Protein AF-A0A7X7D306-F1 (afdb_monomer_lite)

Secondary structure (DSSP, 8-state):
----------TTS-PPPPHHHHHHHHHHHHHHTTT---GGGHHHHHHHHHHHHHHHHHHHHHS--SSS--TTTSHHHHHHHHHHHHHHHHHHHH--S-S-PPPHHHHHHHHHHHHHHHHHHHH--TT----GGGHHHHHHHHHHHHHHHHHHHHHHHHHHHHHHHHHHSHHHHTTSPSSPPPHHHHHHHHHHHHHHHHHHHHHHTTTTTTGGG-S-PPPPPTHHHHHHHHHHHHHHHHHHHS---HHHHHHHHHHHHHHHHHHHHHHTT-

Radius of gyration: 21.71 Å; chains: 1; bounding box: 46×50×86 Å

pLDDT: mean 84.18, std 16.54, range [32.81, 98.62]

Structure (mmCIF, N/CA/C/O backbone):
data_AF-A0A7X7D306-F1
#
_entry.id   AF-A0A7X7D306-F1
#
loop_
_atom_site.group_PDB
_atom_site.id
_atom_site.type_symbol
_atom_site.label_atom_id
_atom_site.label_alt_id
_atom_site.label_comp_id
_atom_site.label_asym_id
_atom_site.label_entity_id
_atom_site.label_seq_id
_atom_site.pdbx_PDB_ins_code
_atom_site.Cartn_x
_atom_site.Cartn_y
_atom_site.Cartn_z
_atom_site.occupancy
_atom_site.B_iso_or_equiv
_atom_site.auth_seq_id
_atom_site.auth_comp_id
_atom_site.auth_asym_id
_atom_site.auth_atom_id
_atom_site.pdbx_PDB_model_num
ATOM 1 N N . MET A 1 1 ? -17.614 2.513 -59.405 1.00 38.16 1 MET A N 1
ATOM 2 C CA . MET A 1 1 ? -16.196 2.551 -58.999 1.00 38.16 1 MET A CA 1
ATOM 3 C C . MET A 1 1 ? -16.205 3.126 -57.596 1.00 38.16 1 MET A C 1
ATOM 5 O O . MET A 1 1 ? -16.361 4.329 -57.452 1.00 38.16 1 MET A O 1
ATOM 9 N N . ALA A 1 2 ? -16.325 2.243 -56.606 1.00 33.91 2 ALA A N 1
ATOM 10 C CA . ALA A 1 2 ? -16.724 2.580 -55.244 1.00 33.91 2 ALA A CA 1
ATOM 11 C C . ALA A 1 2 ? -15.541 2.429 -54.279 1.00 33.91 2 ALA A C 1
ATOM 13 O O . ALA A 1 2 ? -14.705 1.545 -54.448 1.00 33.91 2 ALA A O 1
ATOM 14 N N . ASP A 1 3 ? -15.538 3.360 -53.337 1.00 32.81 3 ASP A N 1
ATOM 15 C CA . ASP A 1 3 ? -14.669 3.633 -52.193 1.00 32.81 3 ASP A CA 1
ATOM 16 C C . ASP A 1 3 ? -14.188 2.391 -51.410 1.00 32.81 3 ASP A C 1
ATOM 18 O O . ASP A 1 3 ? -15.012 1.521 -51.114 1.00 32.81 3 ASP A O 1
ATOM 22 N N . PRO A 1 4 ? -12.906 2.290 -51.002 1.00 40.81 4 PRO A N 1
ATOM 23 C CA . PRO A 1 4 ? -12.502 1.361 -49.961 1.00 40.81 4 PRO A CA 1
ATOM 24 C C . PRO A 1 4 ? -12.612 2.035 -48.585 1.00 40.81 4 PRO A C 1
ATOM 26 O O . PRO A 1 4 ? -11.685 2.677 -48.100 1.00 40.81 4 PRO A O 1
ATOM 29 N N . ASP A 1 5 ? -13.787 1.863 -47.988 1.00 34.28 5 ASP A N 1
ATOM 30 C CA . ASP A 1 5 ? -14.036 1.521 -46.582 1.00 34.28 5 ASP A CA 1
ATOM 31 C C . ASP A 1 5 ? -12.899 1.827 -45.575 1.00 34.28 5 ASP A C 1
ATOM 33 O O . ASP A 1 5 ? -12.183 0.945 -45.095 1.00 34.28 5 ASP A O 1
ATOM 37 N N . ILE A 1 6 ? -12.751 3.105 -45.210 1.00 35.94 6 ILE A N 1
ATOM 38 C CA . ILE A 1 6 ? -12.023 3.529 -44.005 1.00 35.94 6 ILE A CA 1
ATOM 39 C C . ILE A 1 6 ? -13.014 3.490 -42.840 1.00 35.94 6 ILE A C 1
ATOM 41 O O . ILE A 1 6 ? -13.440 4.521 -42.319 1.00 35.94 6 ILE A O 1
ATOM 45 N N . SER A 1 7 ? -13.409 2.287 -42.429 1.00 34.25 7 SER A N 1
ATOM 46 C CA . SER A 1 7 ? -14.186 2.116 -41.209 1.00 34.25 7 SER A CA 1
ATOM 47 C C . SER A 1 7 ? -13.271 1.794 -40.024 1.00 34.25 7 SER A C 1
ATOM 49 O O . SER A 1 7 ? -12.702 0.712 -39.887 1.00 34.25 7 SER A O 1
ATOM 51 N N . THR A 1 8 ? -13.236 2.755 -39.098 1.00 40.88 8 THR A N 1
ATOM 52 C CA . THR A 1 8 ? -13.192 2.560 -37.638 1.00 40.88 8 THR A CA 1
ATOM 53 C C . THR A 1 8 ? -11.912 2.018 -36.986 1.00 40.88 8 THR A C 1
ATOM 55 O O . THR A 1 8 ? -11.818 0.854 -36.608 1.00 40.88 8 THR A O 1
ATOM 58 N N . ARG A 1 9 ? -11.018 2.939 -36.603 1.00 33.53 9 ARG A N 1
ATOM 59 C CA . ARG A 1 9 ? -10.526 2.988 -35.213 1.00 33.53 9 ARG A CA 1
ATOM 60 C C . ARG A 1 9 ? -10.581 4.419 -34.714 1.00 33.53 9 ARG A C 1
ATOM 62 O O . ARG A 1 9 ? -9.760 5.249 -35.074 1.00 33.53 9 ARG A O 1
ATOM 69 N N . GLN A 1 10 ? -11.581 4.679 -33.891 1.00 33.78 10 GLN A N 1
ATOM 70 C CA . GLN A 1 10 ? -11.761 5.914 -33.147 1.00 33.78 10 GLN A CA 1
ATOM 71 C C . GLN A 1 10 ? -10.606 6.035 -32.133 1.00 33.78 10 GLN A C 1
ATOM 73 O O . GLN A 1 10 ? -10.545 5.230 -31.201 1.00 33.78 10 GLN A O 1
ATOM 78 N N . PRO A 1 11 ? -9.653 6.972 -32.288 1.00 39.16 11 PRO A N 1
ATOM 79 C CA . PRO A 1 11 ? -8.554 7.127 -31.346 1.00 39.16 11 PRO A CA 1
ATOM 80 C C . PRO A 1 11 ? -9.042 8.018 -30.200 1.00 39.16 11 PRO A C 1
ATOM 82 O O . PRO A 1 11 ? -8.791 9.217 -30.179 1.00 39.16 11 PRO A O 1
ATOM 85 N N . GLY A 1 12 ? -9.831 7.450 -29.286 1.00 37.03 12 GLY A N 1
ATOM 86 C CA . GLY A 1 12 ? -10.477 8.235 -28.225 1.00 37.03 12 GLY A CA 1
ATOM 87 C C . GLY A 1 12 ? -10.831 7.485 -26.941 1.00 37.03 12 GLY A C 1
ATOM 88 O O . GLY A 1 12 ? -11.260 8.116 -25.983 1.00 37.03 12 GLY A O 1
ATOM 89 N N . ALA A 1 13 ? -10.624 6.168 -26.869 1.00 39.56 13 ALA A N 1
ATOM 90 C CA . ALA A 1 13 ? -10.856 5.393 -25.654 1.00 39.56 13 ALA A CA 1
ATOM 91 C C . ALA A 1 13 ? -9.759 4.332 -25.491 1.00 39.56 13 ALA A C 1
ATOM 93 O O . ALA A 1 13 ? -9.688 3.384 -26.267 1.00 39.56 13 ALA A O 1
ATOM 94 N N . GLY A 1 14 ? -8.900 4.506 -24.484 1.00 44.72 14 GLY A N 1
ATOM 95 C CA . GLY A 1 14 ? -7.976 3.469 -24.020 1.00 44.72 14 GLY A CA 1
ATOM 96 C C . GLY A 1 14 ? -6.657 3.361 -24.785 1.00 44.72 14 GLY A C 1
ATOM 97 O O . GLY A 1 14 ? -6.369 2.326 -25.378 1.00 44.72 14 GLY A O 1
ATOM 98 N N . ALA A 1 15 ? -5.788 4.373 -24.696 1.00 58.53 15 ALA A N 1
ATOM 99 C CA . ALA A 1 15 ? -4.361 4.057 -24.769 1.00 58.53 15 ALA A CA 1
ATOM 100 C C . ALA A 1 15 ? -4.056 3.091 -23.611 1.00 58.53 15 ALA A C 1
ATOM 102 O O . ALA A 1 15 ? -4.393 3.392 -22.463 1.00 58.53 15 ALA A O 1
ATOM 103 N N . ALA A 1 16 ? -3.503 1.912 -23.910 1.00 70.94 16 ALA A N 1
ATOM 104 C CA . ALA A 1 16 ? -3.167 0.930 -22.883 1.00 70.94 16 ALA A CA 1
ATOM 105 C C . ALA A 1 16 ? -2.247 1.587 -21.842 1.00 70.94 16 ALA A C 1
ATOM 107 O O . ALA A 1 16 ? -1.212 2.150 -22.206 1.00 70.94 16 ALA A O 1
ATOM 108 N N . ARG A 1 17 ? -2.645 1.542 -20.564 1.00 81.44 17 ARG A N 1
ATOM 109 C CA . ARG A 1 17 ? -1.871 2.128 -19.463 1.00 81.44 17 ARG A CA 1
ATOM 110 C C . ARG A 1 17 ? -0.466 1.530 -19.431 1.00 81.44 17 ARG A C 1
ATOM 112 O O . ARG A 1 17 ? -0.292 0.328 -19.647 1.00 81.44 17 ARG A O 1
ATOM 119 N N . THR A 1 18 ? 0.535 2.369 -19.192 1.00 88.31 18 THR A N 1
ATOM 120 C CA . THR A 1 18 ? 1.921 1.910 -19.051 1.00 88.31 18 THR A CA 1
ATOM 121 C C . THR A 1 18 ? 2.165 1.348 -17.649 1.00 88.31 18 THR A C 1
ATOM 123 O O . THR A 1 18 ? 1.391 1.590 -16.721 1.00 88.31 18 THR A O 1
ATOM 126 N N . VAL A 1 19 ? 3.266 0.607 -17.482 1.00 91.38 19 VAL A N 1
ATOM 127 C CA . VAL A 1 19 ? 3.706 0.118 -16.163 1.00 91.38 19 VAL A CA 1
ATOM 128 C C . VAL A 1 19 ? 3.888 1.287 -15.194 1.00 91.38 19 VAL A C 1
ATOM 130 O O . VAL A 1 19 ? 3.319 1.269 -14.106 1.00 91.38 19 VAL A O 1
ATOM 133 N N . GLY A 1 20 ? 4.607 2.337 -15.602 1.00 90.44 20 GLY A N 1
ATOM 134 C CA . GLY A 1 20 ? 4.820 3.513 -14.765 1.00 90.44 20 GLY A CA 1
ATOM 135 C C . GLY A 1 20 ? 3.535 4.250 -14.390 1.00 90.44 20 GLY A C 1
ATOM 136 O O . GLY A 1 20 ? 3.461 4.825 -13.305 1.00 90.44 20 GLY A O 1
ATOM 137 N N . GLU A 1 21 ? 2.515 4.259 -15.247 1.00 90.25 21 GLU A N 1
ATOM 138 C CA . GLU A 1 21 ? 1.221 4.865 -14.914 1.00 90.25 21 GLU A CA 1
ATOM 139 C C . GLU A 1 21 ? 0.477 4.062 -13.856 1.00 90.25 21 GLU A C 1
ATOM 141 O O . GLU A 1 21 ? 0.025 4.635 -12.868 1.00 90.25 21 GLU A O 1
ATOM 146 N N . LEU A 1 22 ? 0.411 2.740 -14.014 1.00 95.19 22 LEU A N 1
ATOM 147 C CA . LEU A 1 22 ? -0.219 1.862 -13.030 1.00 95.19 22 LEU A CA 1
ATOM 148 C C . LEU A 1 22 ? 0.504 1.914 -11.676 1.00 95.19 22 LEU A C 1
ATOM 150 O O . LEU A 1 22 ? -0.151 1.959 -10.639 1.00 95.19 22 LEU A O 1
ATOM 154 N N . LEU A 1 23 ? 1.838 1.990 -11.672 1.00 95.94 23 LEU A N 1
ATOM 155 C CA . LEU A 1 23 ? 2.631 2.149 -10.450 1.00 95.94 23 LEU A CA 1
ATOM 156 C C . LEU A 1 23 ? 2.358 3.482 -9.740 1.00 95.94 23 LEU A C 1
ATOM 158 O O . LEU A 1 23 ? 2.211 3.511 -8.520 1.00 95.94 23 LEU A O 1
ATOM 162 N N . ARG A 1 24 ? 2.232 4.586 -10.487 1.00 93.50 24 ARG A N 1
ATOM 163 C CA . ARG A 1 24 ? 1.852 5.891 -9.919 1.00 93.50 24 ARG A CA 1
ATOM 164 C C . ARG A 1 24 ? 0.413 5.892 -9.405 1.00 93.50 24 ARG A C 1
ATOM 166 O O . ARG A 1 24 ? 0.129 6.532 -8.397 1.00 93.50 24 ARG A O 1
ATOM 173 N N . GLU A 1 25 ? -0.495 5.184 -10.070 1.00 94.19 25 GLU A N 1
ATOM 174 C CA . GLU A 1 25 ? -1.872 5.024 -9.597 1.00 94.19 25 GLU A CA 1
ATOM 175 C C . GLU A 1 25 ? -1.958 4.153 -8.336 1.00 94.19 25 GLU A C 1
ATOM 177 O O . GLU A 1 25 ? -2.743 4.472 -7.442 1.00 94.19 25 GLU A O 1
ATOM 182 N N . ALA A 1 26 ? -1.147 3.094 -8.229 1.00 97.50 26 ALA A N 1
ATOM 183 C CA . ALA A 1 26 ? -1.001 2.308 -7.004 1.00 97.50 26 ALA A CA 1
ATOM 184 C C . ALA A 1 26 ? -0.478 3.183 -5.855 1.00 97.50 26 ALA A C 1
ATOM 186 O O . ALA A 1 26 ? -1.087 3.224 -4.788 1.00 97.50 26 ALA A O 1
ATOM 187 N N . ASP A 1 27 ? 0.576 3.963 -6.093 1.00 96.12 27 ASP A N 1
ATOM 188 C CA . ASP A 1 27 ? 1.130 4.873 -5.088 1.00 96.12 27 ASP A CA 1
ATOM 189 C C . ASP A 1 27 ? 0.119 5.943 -4.649 1.00 96.12 27 ASP A C 1
ATOM 191 O O . ASP A 1 27 ? -0.054 6.210 -3.458 1.00 96.12 27 ASP A O 1
ATOM 195 N N . LEU A 1 28 ? -0.612 6.532 -5.597 1.00 93.56 28 LEU A N 1
ATOM 196 C CA . LEU A 1 28 ? -1.663 7.497 -5.290 1.00 93.56 28 LEU A CA 1
ATOM 197 C C . LEU A 1 28 ? -2.785 6.867 -4.455 1.00 93.56 28 LEU A C 1
ATOM 199 O O . LEU A 1 28 ? -3.258 7.495 -3.507 1.00 93.56 28 LEU A O 1
ATOM 203 N N . ALA A 1 29 ? -3.213 5.644 -4.781 1.00 94.88 29 ALA A N 1
ATOM 204 C CA . ALA A 1 29 ? -4.206 4.914 -3.997 1.00 94.88 29 ALA A CA 1
ATOM 205 C C . ALA A 1 29 ? -3.703 4.634 -2.571 1.00 94.88 29 ALA A C 1
ATOM 207 O O . ALA A 1 29 ? -4.424 4.904 -1.611 1.00 94.88 29 ALA A O 1
ATOM 208 N N . ALA A 1 30 ? -2.442 4.221 -2.419 1.00 96.31 30 ALA A N 1
ATOM 209 C CA . ALA A 1 30 ? -1.823 4.010 -1.114 1.00 96.31 30 ALA A CA 1
ATOM 210 C C . ALA A 1 30 ? -1.776 5.305 -0.285 1.00 96.31 30 ALA A C 1
ATOM 212 O O . ALA A 1 30 ? -2.124 5.312 0.894 1.00 96.31 30 ALA A O 1
ATOM 213 N N . ARG A 1 31 ? -1.433 6.444 -0.901 1.00 94.38 31 ARG A N 1
ATOM 214 C CA . ARG A 1 31 ? -1.453 7.753 -0.224 1.00 94.38 31 ARG A CA 1
ATOM 215 C C . ARG A 1 31 ? -2.862 8.229 0.121 1.00 94.38 31 ARG A C 1
ATOM 217 O O . ARG A 1 31 ? -3.023 8.920 1.122 1.00 94.38 31 ARG A O 1
ATOM 224 N N . ARG A 1 32 ? -3.889 7.875 -0.658 1.00 92.56 32 ARG A N 1
ATOM 225 C CA . ARG A 1 32 ? -5.290 8.206 -0.330 1.00 92.56 32 ARG A CA 1
ATOM 226 C C . ARG A 1 32 ? -5.758 7.536 0.958 1.00 92.56 32 ARG A C 1
ATOM 228 O O . ARG A 1 32 ? -6.550 8.134 1.677 1.00 92.56 32 ARG A O 1
ATOM 235 N N . MET A 1 33 ? -5.184 6.391 1.331 1.00 93.50 33 MET A N 1
ATOM 236 C CA . MET A 1 33 ? -5.410 5.799 2.656 1.00 93.50 33 MET A CA 1
ATOM 237 C C . MET A 1 33 ? -4.997 6.752 3.800 1.00 93.50 33 MET A C 1
ATOM 239 O O . MET A 1 33 ? -5.502 6.642 4.912 1.00 93.50 33 MET A O 1
ATOM 243 N N . LEU A 1 34 ? -4.106 7.720 3.565 1.00 90.50 34 LEU A N 1
ATOM 244 C CA . LEU A 1 34 ? -3.712 8.710 4.575 1.00 90.50 34 LEU A CA 1
ATOM 245 C C . LEU A 1 34 ? -4.657 9.913 4.670 1.00 90.50 34 LEU A C 1
ATOM 247 O O . LEU A 1 34 ? -4.549 10.663 5.637 1.00 90.50 34 LEU A O 1
ATOM 251 N N . ALA A 1 35 ? -5.553 10.116 3.700 1.00 83.44 35 ALA A N 1
ATOM 252 C CA . ALA A 1 35 ? -6.460 11.263 3.704 1.00 83.44 35 ALA A CA 1
ATOM 253 C C . ALA A 1 35 ? -7.466 11.180 4.863 1.00 83.44 35 ALA A C 1
ATOM 255 O O . ALA A 1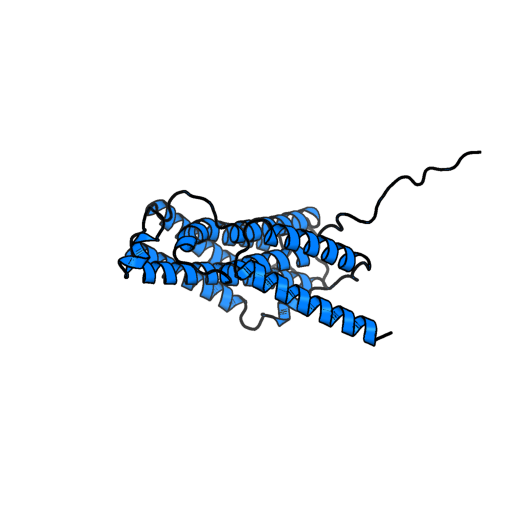 35 ? -7.654 12.161 5.576 1.00 83.44 35 ALA A O 1
ATOM 256 N N . ASP A 1 36 ? -8.012 9.984 5.103 1.00 77.69 36 ASP A N 1
ATOM 257 C CA . ASP A 1 36 ? -9.016 9.729 6.137 1.00 77.69 36 ASP A CA 1
ATOM 258 C C . ASP A 1 36 ? -8.516 8.658 7.116 1.00 77.69 36 ASP A C 1
ATOM 260 O O . ASP A 1 36 ? -8.858 7.476 7.026 1.00 77.69 36 ASP A O 1
ATOM 264 N N . VAL A 1 37 ? -7.639 9.045 8.047 1.00 86.81 37 VAL A N 1
ATOM 265 C CA . VAL A 1 37 ? -7.190 8.155 9.131 1.00 86.81 37 VAL A CA 1
ATOM 266 C C . VAL A 1 37 ? -8.211 8.189 10.269 1.00 86.81 37 VAL A C 1
ATOM 268 O O . VAL A 1 37 ? -8.144 9.042 11.151 1.00 86.81 37 VAL A O 1
ATOM 271 N N . ASP A 1 38 ? -9.138 7.232 10.257 1.00 85.81 38 ASP A N 1
ATOM 272 C CA . ASP A 1 38 ? -10.190 7.079 11.272 1.00 85.81 38 ASP A CA 1
ATOM 273 C C . ASP A 1 38 ? -10.051 5.732 12.020 1.00 85.81 38 ASP A C 1
ATOM 275 O O . ASP A 1 38 ? -9.798 4.707 11.368 1.00 85.81 38 ASP A O 1
ATOM 279 N N . PRO A 1 39 ? -10.237 5.680 13.358 1.00 89.56 39 PRO A N 1
ATOM 280 C CA . PRO A 1 39 ? -10.279 4.431 14.124 1.00 89.56 39 PRO A CA 1
ATOM 281 C C . PRO A 1 39 ? -11.147 3.329 13.492 1.00 89.56 39 PRO A C 1
ATOM 283 O O . PRO A 1 39 ? -10.737 2.172 13.435 1.00 89.56 39 PRO A O 1
ATOM 286 N N . ALA A 1 40 ? -12.328 3.665 12.974 1.00 90.50 40 ALA A N 1
ATOM 287 C CA . ALA A 1 40 ? -13.281 2.721 12.398 1.00 90.50 40 ALA A CA 1
ATOM 288 C C . ALA A 1 40 ? -12.787 2.065 11.098 1.00 90.50 40 ALA A C 1
ATOM 290 O O . ALA A 1 40 ? -13.246 0.977 10.752 1.00 90.50 40 ALA A O 1
ATOM 291 N N . THR A 1 41 ? -11.820 2.677 10.405 1.00 90.94 41 THR A N 1
ATOM 292 C CA . THR A 1 41 ? -11.220 2.119 9.177 1.00 90.94 41 THR A CA 1
ATOM 293 C C . THR A 1 41 ? -10.112 1.104 9.455 1.00 90.94 41 THR A C 1
ATOM 295 O O . THR A 1 41 ? -9.791 0.290 8.587 1.00 90.94 41 THR A O 1
ATOM 298 N N . ALA A 1 42 ? -9.544 1.096 10.670 1.00 94.81 42 ALA A N 1
ATOM 299 C CA . ALA A 1 42 ? -8.407 0.240 11.011 1.00 94.81 42 ALA A CA 1
ATOM 300 C C . ALA A 1 42 ? -8.657 -1.255 10.730 1.00 94.81 42 ALA A C 1
ATOM 302 O O . ALA A 1 42 ? -7.789 -1.886 10.129 1.00 94.81 42 ALA A O 1
ATOM 303 N N . PRO A 1 43 ? -9.828 -1.838 11.060 1.00 95.31 43 PRO A N 1
ATOM 304 C CA . PRO A 1 43 ? -10.108 -3.239 10.754 1.00 95.31 43 PRO A CA 1
ATOM 305 C C . PRO A 1 43 ? -10.052 -3.572 9.262 1.00 95.31 43 PRO A C 1
ATOM 307 O O . PRO A 1 43 ? -9.474 -4.589 8.890 1.00 95.31 43 PRO A O 1
ATOM 310 N N . ALA A 1 44 ? -10.625 -2.721 8.406 1.00 95.12 44 ALA A N 1
ATOM 311 C CA . ALA A 1 44 ? -10.625 -2.930 6.959 1.00 95.12 44 ALA A CA 1
ATOM 312 C C . ALA A 1 44 ? -9.201 -2.866 6.394 1.00 95.12 44 ALA A C 1
ATOM 314 O O . ALA A 1 44 ? -8.780 -3.759 5.664 1.00 95.12 44 ALA A O 1
ATOM 315 N N . ARG A 1 45 ? -8.417 -1.876 6.832 1.00 95.75 45 ARG A N 1
ATOM 316 C CA . ARG A 1 45 ? -7.018 -1.708 6.419 1.00 95.75 45 ARG A CA 1
ATOM 317 C C . ARG A 1 45 ? -6.134 -2.870 6.848 1.00 95.75 45 ARG A C 1
ATOM 319 O O . ARG A 1 45 ? -5.332 -3.349 6.058 1.00 95.75 45 ARG A O 1
ATOM 326 N N . VAL A 1 46 ? -6.306 -3.357 8.075 1.00 95.69 46 VAL A N 1
ATOM 327 C CA . VAL A 1 46 ? -5.555 -4.510 8.592 1.00 95.69 46 VAL A CA 1
ATOM 328 C C . VAL A 1 46 ? -5.889 -5.789 7.821 1.00 95.69 46 VAL A C 1
ATOM 330 O O . VAL A 1 46 ? -4.981 -6.575 7.565 1.00 95.69 46 VAL A O 1
ATOM 333 N N . ARG A 1 47 ? -7.155 -5.995 7.419 1.00 94.19 47 ARG A N 1
ATOM 334 C CA . ARG A 1 47 ? -7.534 -7.128 6.554 1.00 94.19 47 ARG A CA 1
ATOM 335 C C . ARG A 1 47 ? -6.800 -7.088 5.216 1.00 94.19 47 ARG A C 1
ATOM 337 O O . ARG A 1 47 ? -6.257 -8.106 4.805 1.00 94.19 47 ARG A O 1
ATOM 344 N N . SER A 1 48 ? -6.783 -5.925 4.571 1.00 95.56 48 SER A N 1
ATOM 345 C CA . SER A 1 48 ? -6.246 -5.761 3.216 1.00 95.56 48 SER A CA 1
ATOM 346 C C . SER A 1 48 ? -4.723 -5.618 3.159 1.00 95.56 48 SER A C 1
ATOM 348 O O . SER A 1 48 ? -4.126 -5.832 2.111 1.00 95.56 48 SER A O 1
ATOM 350 N N . TRP A 1 49 ? -4.068 -5.248 4.263 1.00 97.00 49 TRP A N 1
ATOM 351 C CA . TRP A 1 49 ? -2.640 -4.917 4.250 1.00 97.00 49 TRP A CA 1
ATOM 352 C C . TRP A 1 49 ? -1.745 -6.078 3.800 1.00 97.00 49 TRP A C 1
ATOM 354 O O . TRP A 1 49 ? -0.822 -5.865 3.017 1.00 97.00 49 TRP A O 1
ATOM 364 N N . ALA A 1 50 ? -2.025 -7.304 4.254 1.00 95.88 50 ALA A N 1
ATOM 365 C CA . ALA A 1 50 ? -1.222 -8.462 3.866 1.00 95.88 50 ALA A CA 1
ATOM 366 C C . ALA A 1 50 ? -1.301 -8.733 2.353 1.00 95.88 50 ALA A C 1
ATOM 368 O O . ALA A 1 50 ? -0.274 -8.994 1.736 1.00 95.88 50 ALA A O 1
ATOM 369 N N . GLU A 1 51 ? -2.486 -8.578 1.760 1.00 97.50 51 GLU A N 1
ATOM 370 C CA . GLU A 1 51 ? -2.712 -8.742 0.320 1.00 97.50 51 GLU A CA 1
ATOM 371 C C . GLU A 1 51 ? -2.001 -7.655 -0.501 1.00 97.50 51 GLU A C 1
ATOM 373 O O . GLU A 1 51 ? -1.428 -7.947 -1.549 1.00 97.50 51 GLU A O 1
ATOM 378 N N . VAL A 1 52 ? -1.954 -6.410 -0.004 1.00 98.38 52 VAL A N 1
ATOM 379 C CA . VAL A 1 52 ? -1.155 -5.335 -0.621 1.00 98.38 52 VAL A CA 1
ATOM 380 C C . VAL A 1 52 ? 0.323 -5.725 -0.682 1.00 98.38 52 VAL A C 1
ATOM 382 O O . VAL A 1 52 ? 0.945 -5.592 -1.735 1.00 98.38 52 VAL A O 1
ATOM 385 N N . VAL A 1 53 ? 0.893 -6.212 0.426 1.00 98.44 53 VAL A N 1
ATOM 386 C CA . VAL A 1 53 ? 2.312 -6.606 0.486 1.00 98.44 53 VAL A CA 1
ATOM 387 C C . VAL A 1 53 ? 2.584 -7.852 -0.359 1.00 98.44 53 VAL A C 1
ATOM 389 O O . VAL A 1 53 ? 3.594 -7.908 -1.055 1.00 98.44 53 VAL A O 1
ATOM 392 N N . GLU A 1 54 ? 1.689 -8.838 -0.336 1.00 98.19 54 GLU A N 1
ATOM 393 C CA . GLU A 1 54 ? 1.778 -10.045 -1.163 1.00 98.19 54 GLU A CA 1
ATOM 394 C C . GLU A 1 54 ? 1.753 -9.706 -2.654 1.00 98.19 54 GLU A C 1
ATOM 396 O O . GLU A 1 54 ? 2.688 -10.049 -3.378 1.00 98.19 54 GLU A O 1
ATOM 401 N N . THR A 1 55 ? 0.767 -8.926 -3.095 1.00 98.62 55 THR A N 1
ATOM 402 C CA . THR A 1 55 ? 0.653 -8.491 -4.492 1.00 98.62 55 THR A CA 1
ATOM 403 C C . THR A 1 55 ? 1.855 -7.646 -4.910 1.00 98.62 55 THR A C 1
ATOM 405 O O . THR A 1 55 ? 2.364 -7.787 -6.024 1.00 98.62 55 THR A O 1
ATOM 408 N N . ALA A 1 56 ? 2.358 -6.782 -4.023 1.00 98.44 56 ALA A N 1
ATOM 409 C CA . ALA A 1 56 ? 3.583 -6.027 -4.265 1.00 98.44 56 ALA A CA 1
ATOM 410 C C . ALA A 1 56 ? 4.796 -6.947 -4.452 1.00 98.44 56 ALA A C 1
ATOM 412 O O . ALA A 1 56 ? 5.574 -6.729 -5.378 1.00 98.44 56 ALA A O 1
ATOM 413 N N . ALA A 1 57 ? 4.935 -7.991 -3.632 1.00 97.56 57 ALA A N 1
ATOM 414 C CA . ALA A 1 57 ? 6.008 -8.972 -3.751 1.00 97.56 57 ALA A CA 1
ATOM 415 C C . ALA A 1 57 ? 5.907 -9.794 -5.043 1.00 97.56 57 ALA A C 1
ATOM 417 O O . ALA A 1 57 ? 6.904 -9.991 -5.735 1.00 97.56 57 ALA A O 1
ATOM 418 N N . GLU A 1 58 ? 4.709 -10.232 -5.426 1.00 96.62 58 GLU A N 1
ATOM 419 C CA . GLU A 1 58 ? 4.483 -10.901 -6.711 1.00 96.62 58 GLU A CA 1
ATOM 420 C C . GLU A 1 58 ? 4.827 -9.997 -7.898 1.00 96.62 58 GLU A C 1
ATOM 422 O O . GLU A 1 58 ? 5.520 -10.414 -8.828 1.00 96.62 58 GLU A O 1
ATOM 427 N N . THR A 1 59 ? 4.387 -8.740 -7.842 1.00 96.44 59 THR A N 1
ATOM 428 C CA . THR A 1 59 ? 4.654 -7.737 -8.878 1.00 96.44 59 THR A CA 1
ATOM 429 C C . THR A 1 59 ? 6.145 -7.427 -8.967 1.00 96.44 59 THR A C 1
ATOM 431 O O . THR A 1 59 ? 6.695 -7.364 -10.064 1.00 96.44 59 THR A O 1
ATOM 434 N N . TRP A 1 60 ? 6.825 -7.291 -7.828 1.00 95.25 60 TRP A N 1
ATOM 435 C CA . TRP A 1 60 ? 8.269 -7.085 -7.756 1.00 95.25 60 TRP A CA 1
ATOM 436 C C . TRP A 1 60 ? 9.037 -8.217 -8.431 1.00 95.25 60 TRP A C 1
ATOM 438 O O . TRP A 1 60 ? 9.892 -7.961 -9.277 1.00 95.25 60 TRP A O 1
ATOM 448 N N . ARG A 1 61 ? 8.694 -9.469 -8.109 1.00 92.00 61 ARG A N 1
ATOM 449 C CA . ARG A 1 61 ? 9.336 -10.659 -8.689 1.00 92.00 61 ARG A CA 1
ATOM 450 C C . ARG A 1 61 ? 9.020 -10.836 -10.176 1.00 92.00 61 ARG A C 1
ATOM 452 O O . ARG A 1 61 ? 9.767 -11.511 -10.884 1.00 92.00 61 ARG A O 1
ATOM 459 N N . ALA A 1 62 ? 7.932 -10.236 -10.664 1.00 92.06 62 ALA A N 1
ATOM 460 C CA . ALA A 1 62 ? 7.636 -10.175 -12.091 1.00 92.06 62 ALA A CA 1
ATOM 461 C C . ALA A 1 62 ? 8.549 -9.187 -12.841 1.00 92.06 62 ALA A C 1
ATOM 463 O O . ALA A 1 62 ? 8.794 -9.393 -14.029 1.00 92.06 62 ALA A O 1
ATOM 464 N N . ILE A 1 63 ? 9.074 -8.144 -12.181 1.00 90.62 63 ILE A N 1
ATOM 4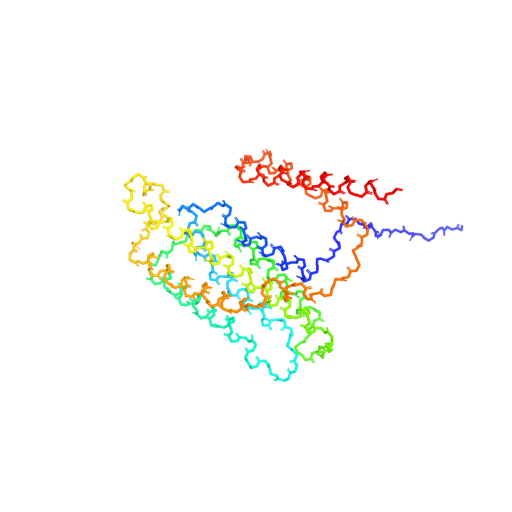65 C CA . ILE A 1 63 ? 9.993 -7.179 -12.803 1.00 90.62 63 ILE A CA 1
ATOM 466 C C . ILE A 1 63 ? 11.321 -7.877 -13.142 1.00 90.62 63 ILE A C 1
ATOM 468 O O . ILE A 1 63 ? 11.970 -8.428 -12.247 1.00 90.62 63 ILE A O 1
ATOM 472 N N . PRO A 1 64 ? 11.796 -7.805 -14.401 1.00 87.50 64 PRO A N 1
ATOM 473 C CA . PRO A 1 64 ? 13.079 -8.382 -14.782 1.00 87.50 64 PRO A CA 1
ATOM 474 C C . PRO A 1 64 ? 14.252 -7.834 -13.954 1.00 87.50 64 PRO A C 1
ATOM 476 O O . PRO A 1 64 ? 14.248 -6.688 -13.499 1.00 87.50 64 PRO A O 1
ATOM 479 N N . ALA A 1 65 ? 15.287 -8.645 -13.759 1.00 80.19 65 ALA A N 1
ATOM 480 C CA . ALA A 1 65 ? 16.535 -8.230 -13.122 1.00 80.19 65 ALA A CA 1
ATOM 481 C C . ALA A 1 65 ? 17.662 -8.201 -14.162 1.00 80.19 65 ALA A C 1
ATOM 483 O O . ALA A 1 65 ? 17.697 -9.037 -15.066 1.00 80.19 65 ALA A O 1
ATOM 484 N N . LEU A 1 66 ? 18.583 -7.243 -14.039 1.00 73.06 66 LEU A N 1
ATOM 485 C CA . LEU A 1 66 ? 19.780 -7.194 -14.877 1.00 73.06 66 LEU A CA 1
ATOM 486 C C . LEU A 1 66 ? 20.843 -8.159 -14.337 1.00 73.06 66 LEU A C 1
ATOM 488 O O . LEU A 1 66 ? 21.244 -8.077 -13.178 1.00 73.06 66 LEU A O 1
ATOM 492 N N . GLY A 1 67 ? 21.347 -9.031 -15.211 1.00 63.03 67 GLY A N 1
ATOM 493 C CA . GLY A 1 67 ? 22.452 -9.941 -14.912 1.00 63.03 67 GLY A CA 1
ATOM 494 C C . GLY A 1 67 ? 22.059 -11.210 -14.134 1.00 63.03 67 GLY A C 1
ATOM 495 O O . GLY A 1 67 ? 20.913 -11.386 -13.729 1.00 63.03 67 GLY A O 1
ATOM 496 N N . PRO A 1 68 ? 23.018 -12.131 -13.921 1.00 53.16 68 PRO A N 1
ATOM 497 C CA . PRO A 1 68 ? 22.759 -13.459 -13.352 1.00 53.16 68 PRO A CA 1
ATOM 498 C C . PRO A 1 68 ? 22.399 -13.468 -11.852 1.00 53.16 68 PRO A C 1
ATOM 500 O O . PRO A 1 68 ? 22.151 -14.532 -11.292 1.00 53.16 68 PRO A O 1
ATOM 503 N N . HIS A 1 69 ? 22.355 -12.310 -11.187 1.00 50.84 69 HIS A N 1
ATOM 504 C CA . HIS A 1 69 ? 22.142 -12.200 -9.742 1.00 50.84 69 HIS A CA 1
ATOM 505 C C . HIS A 1 69 ? 20.735 -11.675 -9.430 1.00 50.84 69 HIS A C 1
ATOM 507 O O . HIS A 1 69 ? 20.559 -10.525 -9.043 1.00 50.84 69 HIS A O 1
ATOM 513 N N . ARG A 1 70 ? 19.722 -12.544 -9.552 1.00 57.78 70 ARG A N 1
ATOM 514 C CA . ARG A 1 70 ? 18.430 -12.329 -8.861 1.00 57.78 70 ARG A CA 1
ATOM 515 C C . ARG A 1 70 ? 18.588 -12.402 -7.339 1.00 57.78 70 ARG A C 1
ATOM 517 O O . ARG A 1 70 ? 17.847 -11.768 -6.597 1.00 57.78 70 ARG A O 1
ATOM 524 N N . VAL A 1 71 ? 19.582 -13.167 -6.886 1.00 52.50 71 VAL A N 1
ATOM 525 C CA . VAL A 1 71 ? 19.895 -13.396 -5.473 1.00 52.50 71 VAL A CA 1
ATOM 526 C C . VAL A 1 71 ? 20.316 -12.073 -4.829 1.00 52.50 71 VAL A C 1
ATOM 528 O O . VAL A 1 71 ? 21.411 -11.580 -5.080 1.00 52.50 71 VAL A O 1
ATOM 531 N N . GLY A 1 72 ? 19.420 -11.493 -4.030 1.00 68.62 72 GLY A N 1
ATOM 532 C CA . GLY A 1 72 ? 19.621 -10.231 -3.309 1.00 68.62 72 GLY A CA 1
ATOM 533 C C . GLY A 1 72 ? 18.689 -9.098 -3.741 1.00 68.62 72 GLY A C 1
ATOM 534 O O . GLY A 1 72 ? 18.379 -8.250 -2.915 1.00 68.62 72 GLY A O 1
ATOM 535 N N . VAL A 1 73 ? 18.177 -9.109 -4.979 1.00 78.81 73 VAL A N 1
ATOM 536 C CA . VAL A 1 73 ? 17.217 -8.090 -5.458 1.00 78.81 73 VAL A CA 1
ATOM 537 C C . VAL A 1 73 ? 15.863 -8.230 -4.762 1.00 78.81 73 VAL A C 1
ATOM 539 O O . VAL A 1 73 ? 15.176 -7.238 -4.539 1.00 78.81 73 VAL A O 1
ATOM 542 N N . ASP A 1 74 ? 15.492 -9.456 -4.402 1.00 88.62 74 ASP A N 1
ATOM 543 C CA . ASP A 1 74 ? 14.202 -9.754 -3.777 1.00 88.62 74 ASP A CA 1
ATOM 544 C C . ASP A 1 74 ? 14.261 -9.730 -2.239 1.00 88.62 74 ASP A C 1
ATOM 546 O O . ASP A 1 74 ? 13.224 -9.753 -1.589 1.00 88.62 74 ASP A O 1
ATOM 550 N N . ALA A 1 75 ? 15.451 -9.616 -1.635 1.00 90.69 75 ALA A N 1
ATOM 551 C CA . ALA A 1 75 ? 15.625 -9.758 -0.187 1.00 90.69 75 ALA A CA 1
ATOM 552 C C . ALA A 1 75 ? 14.798 -8.744 0.626 1.00 90.69 75 ALA A C 1
ATOM 554 O O . ALA A 1 75 ? 14.193 -9.109 1.634 1.00 90.69 75 ALA A O 1
ATOM 555 N N . ASP A 1 76 ? 14.738 -7.488 0.173 1.00 91.69 76 ASP A N 1
ATOM 556 C CA . ASP A 1 76 ? 13.990 -6.428 0.857 1.00 91.69 76 ASP A CA 1
ATOM 557 C C . ASP A 1 76 ? 12.473 -6.673 0.812 1.00 91.69 76 ASP A C 1
ATOM 559 O O . ASP A 1 76 ? 11.775 -6.505 1.816 1.00 91.69 76 ASP A O 1
ATOM 563 N N . ILE A 1 77 ? 11.950 -7.105 -0.343 1.00 94.88 77 ILE A N 1
ATOM 564 C CA . ILE A 1 77 ? 10.517 -7.376 -0.502 1.00 94.88 77 ILE A CA 1
ATOM 565 C C . ILE A 1 77 ? 10.112 -8.710 0.140 1.00 94.88 77 ILE A C 1
ATOM 567 O O . ILE A 1 77 ? 9.008 -8.823 0.671 1.00 94.88 77 ILE A O 1
ATOM 571 N N . ASP A 1 78 ? 11.012 -9.694 0.164 1.00 95.38 78 ASP A N 1
ATOM 572 C CA . ASP A 1 78 ? 10.809 -10.976 0.838 1.00 95.38 78 ASP A CA 1
ATOM 573 C C . ASP A 1 78 ? 10.736 -10.784 2.358 1.00 95.38 78 ASP A C 1
ATOM 575 O O . ASP A 1 78 ? 9.820 -11.302 2.996 1.00 95.38 78 ASP A O 1
ATOM 579 N N . ALA A 1 79 ? 11.612 -9.953 2.937 1.00 95.88 79 ALA A N 1
ATOM 580 C CA . ALA A 1 79 ? 11.554 -9.613 4.359 1.00 95.88 79 ALA A CA 1
ATOM 581 C C . ALA A 1 79 ? 10.217 -8.949 4.743 1.00 95.88 79 ALA A C 1
ATOM 583 O O . ALA A 1 79 ? 9.623 -9.278 5.772 1.00 95.88 79 ALA A O 1
ATOM 584 N N . LEU A 1 80 ? 9.704 -8.043 3.904 1.00 96.81 80 LEU A N 1
ATOM 585 C CA . LEU A 1 80 ? 8.375 -7.445 4.083 1.00 96.81 80 LEU A CA 1
ATOM 586 C C . LEU A 1 80 ? 7.253 -8.481 3.983 1.00 96.81 80 LEU A C 1
ATOM 588 O O . LEU A 1 80 ? 6.339 -8.495 4.814 1.00 96.81 80 LEU A O 1
ATOM 592 N N . HIS A 1 81 ? 7.326 -9.355 2.981 1.00 97.38 81 HIS A N 1
ATOM 593 C CA . HIS A 1 81 ? 6.345 -10.410 2.759 1.00 97.38 81 HIS A CA 1
ATOM 594 C C . HIS A 1 81 ? 6.293 -11.413 3.924 1.00 97.38 81 HIS A C 1
ATOM 596 O O . HIS A 1 81 ? 5.205 -11.835 4.330 1.00 97.38 81 HIS A O 1
ATOM 602 N N . ASP A 1 82 ? 7.434 -11.724 4.538 1.00 97.88 82 ASP A N 1
ATOM 603 C CA . ASP A 1 82 ? 7.509 -12.560 5.737 1.00 97.88 82 ASP A CA 1
ATOM 604 C C . ASP A 1 82 ? 6.794 -11.915 6.933 1.00 97.88 82 ASP A C 1
ATOM 606 O O . ASP A 1 82 ? 6.030 -12.582 7.646 1.00 97.88 82 ASP A O 1
ATOM 610 N N . VAL A 1 83 ? 6.971 -10.602 7.140 1.00 97.94 83 VAL A N 1
ATOM 611 C CA . VAL A 1 83 ? 6.252 -9.862 8.191 1.00 97.94 83 VAL A CA 1
ATOM 612 C C . VAL A 1 83 ? 4.746 -9.863 7.919 1.00 97.94 83 VAL A C 1
ATOM 614 O O . VAL A 1 83 ? 3.964 -10.160 8.830 1.00 97.94 83 VAL A O 1
ATOM 617 N N . ALA A 1 84 ? 4.328 -9.596 6.678 1.00 97.00 84 ALA A N 1
ATOM 618 C CA . ALA A 1 84 ? 2.922 -9.618 6.272 1.00 97.00 84 ALA A CA 1
ATOM 619 C C . ALA A 1 84 ? 2.280 -10.995 6.496 1.00 97.00 84 ALA A C 1
ATOM 621 O O . ALA A 1 84 ? 1.211 -11.096 7.104 1.00 97.00 84 ALA A O 1
ATOM 622 N N . THR A 1 85 ? 2.981 -12.067 6.125 1.00 97.56 85 THR A N 1
ATOM 623 C CA . THR A 1 85 ? 2.565 -13.451 6.386 1.00 97.56 85 THR A CA 1
ATOM 624 C C . THR A 1 85 ? 2.427 -13.717 7.887 1.00 97.56 85 THR A C 1
ATOM 626 O O . THR A 1 85 ? 1.449 -14.316 8.347 1.00 97.56 85 THR A O 1
ATOM 629 N N . GLY A 1 86 ? 3.383 -13.245 8.692 1.00 96.69 86 GLY A N 1
ATOM 630 C CA . GLY A 1 86 ? 3.336 -13.350 10.148 1.00 96.69 86 GLY A CA 1
ATOM 631 C C . GLY A 1 86 ? 2.145 -12.612 10.769 1.00 96.69 86 GLY A C 1
ATOM 632 O O . GLY A 1 86 ? 1.534 -13.118 11.715 1.00 96.69 86 GLY A O 1
ATOM 633 N N . VAL A 1 87 ? 1.797 -11.433 10.255 1.00 96.06 87 VAL A N 1
ATOM 634 C CA . VAL A 1 87 ? 0.612 -10.665 10.672 1.00 96.06 87 VAL A CA 1
ATOM 635 C C . VAL A 1 87 ? -0.678 -11.354 10.244 1.00 96.06 87 VAL A C 1
ATOM 637 O O . VAL A 1 87 ? -1.580 -11.482 11.068 1.00 96.06 87 VAL A O 1
ATOM 640 N N . HIS A 1 88 ? -0.757 -11.874 9.019 1.00 94.94 88 HIS A N 1
ATOM 641 C CA . HIS A 1 88 ? -1.920 -12.632 8.562 1.00 94.94 88 HIS A CA 1
ATOM 642 C C . HIS A 1 88 ? -2.187 -13.843 9.470 1.00 94.94 88 HIS A C 1
ATOM 644 O O . HIS A 1 88 ? -3.300 -14.022 9.967 1.00 94.94 88 HIS A O 1
ATOM 650 N N . ARG A 1 89 ? -1.147 -14.620 9.805 1.00 95.44 89 ARG A N 1
ATOM 651 C CA . ARG A 1 89 ? -1.254 -15.733 10.769 1.00 95.44 89 ARG A CA 1
ATOM 652 C C . ARG A 1 89 ? -1.738 -15.269 12.144 1.00 95.44 89 ARG A C 1
ATOM 654 O O . ARG A 1 89 ? -2.527 -15.966 12.778 1.00 95.44 89 ARG A O 1
ATOM 661 N N . LEU A 1 90 ? -1.287 -14.102 12.611 1.00 93.56 90 LEU A N 1
ATOM 662 C CA . LEU A 1 90 ? -1.742 -13.523 13.877 1.00 93.56 90 LEU A CA 1
ATOM 663 C C . LEU A 1 90 ? -3.230 -13.147 13.825 1.00 93.56 90 LEU A C 1
ATOM 665 O O . LEU A 1 90 ? -3.955 -13.454 14.769 1.00 93.56 90 LEU A O 1
ATOM 669 N N . ILE A 1 91 ? -3.689 -12.532 12.733 1.00 93.38 91 ILE A N 1
ATOM 670 C CA . ILE A 1 91 ? -5.103 -12.193 12.509 1.00 93.38 91 ILE A CA 1
ATOM 671 C C . ILE A 1 91 ? -5.961 -13.459 12.536 1.00 93.38 91 ILE A C 1
ATOM 673 O O . ILE A 1 91 ? -6.951 -13.505 13.263 1.00 93.38 91 ILE A O 1
ATOM 677 N N . VAL A 1 92 ? -5.553 -14.508 11.813 1.00 93.62 92 VAL A N 1
ATOM 678 C CA . VAL A 1 92 ? -6.257 -15.800 11.788 1.00 93.62 92 VAL A CA 1
ATOM 679 C C . VAL A 1 92 ? -6.317 -16.423 13.184 1.00 93.62 92 VAL A C 1
ATOM 681 O O . VAL A 1 92 ? -7.384 -16.838 13.627 1.00 93.62 92 VAL A O 1
ATOM 684 N N . ALA A 1 93 ? -5.199 -16.439 13.913 1.00 93.06 93 ALA A N 1
ATOM 685 C CA . ALA A 1 93 ? -5.132 -17.034 15.247 1.00 93.06 93 ALA A CA 1
ATOM 686 C C . ALA A 1 93 ? -5.947 -16.269 16.304 1.00 93.06 93 ALA A C 1
ATOM 688 O O . ALA A 1 93 ? -6.420 -16.868 17.268 1.00 93.06 93 ALA A O 1
ATOM 689 N N . ARG A 1 94 ? -6.079 -14.943 16.167 1.00 92.44 94 ARG A N 1
ATOM 690 C CA . ARG A 1 94 ? -6.779 -14.085 17.139 1.00 92.44 94 ARG A CA 1
ATOM 691 C C . ARG A 1 94 ? -8.213 -13.745 16.741 1.00 92.44 94 ARG A C 1
ATOM 693 O O . ARG A 1 94 ? -8.959 -13.256 17.582 1.00 92.44 94 ARG A O 1
ATOM 700 N N . GLY A 1 95 ? -8.598 -13.975 15.488 1.00 90.25 95 GLY A N 1
ATOM 701 C CA . GLY A 1 95 ? -9.948 -13.730 14.978 1.00 90.25 95 GLY A CA 1
ATOM 702 C C . GLY A 1 95 ? -10.328 -12.251 14.828 1.00 90.25 95 GLY A C 1
ATOM 703 O O . GLY A 1 95 ? -11.484 -11.952 14.540 1.00 90.25 95 GLY A O 1
ATOM 704 N N . TRP A 1 96 ? -9.386 -11.320 14.998 1.00 93.56 96 TRP A N 1
ATOM 705 C CA . TRP A 1 96 ? -9.594 -9.878 14.822 1.00 93.56 96 TRP A CA 1
ATOM 706 C C . TRP A 1 96 ? -8.617 -9.338 13.770 1.00 93.56 96 TRP A C 1
ATOM 708 O O . TRP A 1 96 ? -7.442 -9.708 13.841 1.00 93.56 96 TRP A O 1
ATOM 718 N N . PRO A 1 97 ? -9.029 -8.474 12.818 1.00 90.75 97 PRO A N 1
ATOM 719 C CA . PRO A 1 97 ? -10.291 -7.711 12.694 1.00 90.75 97 PRO A CA 1
ATOM 720 C C . PRO A 1 97 ? -11.582 -8.456 12.311 1.00 90.75 97 PRO A C 1
ATOM 722 O O . PRO A 1 97 ? -12.612 -7.809 12.120 1.00 90.75 97 PRO A O 1
ATOM 725 N N . GLY A 1 98 ? -11.564 -9.787 12.215 1.00 88.38 98 GLY A N 1
ATOM 726 C CA . GLY A 1 98 ? -12.728 -10.580 11.816 1.00 88.38 98 GLY A CA 1
ATOM 727 C C . GLY A 1 98 ? -13.097 -10.367 10.345 1.00 88.38 98 GLY A C 1
ATOM 728 O O . GLY A 1 98 ? -12.512 -9.524 9.660 1.00 88.38 98 GLY A O 1
ATOM 729 N N . ALA A 1 99 ? -14.060 -11.142 9.844 1.00 89.00 99 ALA A N 1
ATOM 730 C CA . ALA A 1 99 ? -14.545 -11.004 8.472 1.00 89.00 99 ALA A CA 1
ATOM 731 C C . ALA A 1 99 ? -15.254 -9.653 8.260 1.00 89.00 99 ALA A C 1
ATOM 733 O O . ALA A 1 99 ? -15.934 -9.147 9.151 1.00 89.00 99 ALA A O 1
ATOM 734 N N . GLY A 1 100 ? -15.104 -9.071 7.073 1.00 90.75 100 GLY A N 1
ATOM 735 C CA . GLY A 1 100 ? -15.745 -7.813 6.703 1.00 90.75 100 GLY A CA 1
ATOM 736 C C . GLY A 1 100 ? -15.193 -7.266 5.394 1.00 90.75 100 GLY A C 1
ATOM 737 O O . GLY A 1 100 ? -14.247 -7.826 4.842 1.00 90.75 100 GLY A O 1
ATOM 738 N N . ALA A 1 101 ? -15.771 -6.161 4.921 1.00 91.50 101 ALA A N 1
ATOM 739 C CA . ALA A 1 101 ? -15.308 -5.512 3.700 1.00 91.50 101 ALA A CA 1
ATOM 740 C C . ALA A 1 101 ? -13.825 -5.082 3.821 1.00 91.50 101 ALA A C 1
ATOM 742 O O . ALA A 1 101 ? -13.403 -4.648 4.909 1.00 91.50 101 ALA A O 1
ATOM 743 N N . PRO A 1 102 ? -13.034 -5.238 2.748 1.00 92.75 102 PRO A N 1
ATOM 744 C CA . PRO A 1 102 ? -11.675 -4.708 2.660 1.00 92.75 102 PRO A CA 1
ATOM 745 C C . PRO A 1 102 ? -11.673 -3.173 2.580 1.00 92.75 102 PRO A C 1
ATOM 747 O O . PRO A 1 102 ? -12.717 -2.537 2.427 1.00 92.75 102 PRO A O 1
ATOM 750 N N . ASP A 1 103 ? -10.496 -2.568 2.738 1.00 94.38 103 ASP A N 1
ATOM 751 C CA . ASP A 1 103 ? -10.323 -1.132 2.502 1.00 94.38 103 ASP A CA 1
ATOM 752 C C . ASP A 1 103 ? -10.315 -0.854 0.982 1.00 94.38 103 ASP A C 1
ATOM 754 O O . ASP A 1 103 ? -9.493 -1.434 0.270 1.00 94.38 103 ASP A O 1
ATOM 758 N N . PRO A 1 104 ? -11.192 0.027 0.463 1.00 93.12 104 PRO A N 1
ATOM 759 C CA . PRO A 1 104 ? -11.352 0.226 -0.981 1.00 93.12 104 PRO A CA 1
ATOM 760 C C . PRO A 1 104 ? -10.120 0.856 -1.644 1.00 93.12 104 PRO A C 1
ATOM 762 O O . PRO A 1 104 ? -9.870 0.657 -2.833 1.00 93.12 104 PRO A O 1
ATOM 765 N N . HIS A 1 105 ? -9.322 1.628 -0.899 1.00 94.88 105 HIS A N 1
ATOM 766 C CA . HIS A 1 105 ? -8.073 2.166 -1.429 1.00 94.88 105 HIS A CA 1
ATOM 767 C C . HIS A 1 105 ? -6.998 1.084 -1.491 1.00 94.88 105 HIS A C 1
ATOM 769 O O . HIS A 1 105 ? -6.282 1.018 -2.488 1.00 94.88 105 HIS A O 1
ATOM 775 N N . ALA A 1 106 ? -6.927 0.200 -0.494 1.00 96.81 106 ALA A N 1
ATOM 776 C CA . ALA A 1 106 ? -6.056 -0.970 -0.536 1.00 96.81 106 ALA A CA 1
ATOM 777 C C . ALA A 1 106 ? -6.417 -1.921 -1.694 1.00 96.81 106 ALA A C 1
ATOM 779 O O . ALA A 1 106 ? -5.517 -2.373 -2.398 1.00 96.81 106 ALA A O 1
ATOM 780 N N . GLU A 1 107 ? -7.706 -2.151 -1.969 1.00 97.19 107 GLU A N 1
ATOM 781 C CA . GLU A 1 107 ? -8.144 -2.910 -3.155 1.00 97.19 107 GLU A CA 1
ATOM 782 C C . GLU A 1 107 ? -7.651 -2.270 -4.459 1.00 97.19 107 GLU A C 1
ATOM 784 O O . GLU A 1 107 ? -7.180 -2.959 -5.361 1.00 97.19 107 GLU A O 1
ATOM 789 N N . GLN A 1 108 ? -7.703 -0.939 -4.559 1.00 96.75 108 GLN A N 1
ATOM 790 C CA . GLN A 1 108 ? -7.204 -0.230 -5.736 1.00 96.75 108 GLN A CA 1
ATOM 791 C C . GLN A 1 108 ? -5.677 -0.344 -5.881 1.00 96.75 108 GLN A C 1
ATOM 793 O O . GLN A 1 108 ? -5.182 -0.425 -7.009 1.00 96.75 108 GLN A O 1
ATOM 798 N N . VAL A 1 109 ? -4.932 -0.362 -4.768 1.00 98.38 109 VAL A N 1
ATOM 799 C CA . VAL A 1 109 ? -3.486 -0.644 -4.770 1.00 98.38 109 VAL A CA 1
ATOM 800 C C . VAL A 1 109 ? -3.233 -2.044 -5.329 1.00 98.38 109 VAL A C 1
ATOM 802 O O . VAL A 1 109 ? -2.466 -2.172 -6.282 1.00 98.38 109 VAL A O 1
ATOM 805 N N . VAL A 1 110 ? -3.915 -3.063 -4.793 1.00 98.62 110 VAL A N 1
ATOM 806 C CA . VAL A 1 110 ? -3.816 -4.460 -5.252 1.00 98.62 110 VAL A CA 1
ATOM 807 C C . VAL A 1 110 ? -4.125 -4.556 -6.744 1.00 98.62 110 VAL A C 1
ATOM 809 O O . VAL A 1 110 ? -3.278 -5.004 -7.509 1.00 98.62 110 VAL A O 1
ATOM 812 N N . ALA A 1 111 ? -5.269 -4.032 -7.190 1.00 97.88 111 ALA A N 1
ATOM 813 C CA . ALA A 1 111 ? -5.685 -4.095 -8.590 1.00 97.88 111 ALA A CA 1
ATOM 814 C C . ALA A 1 111 ? -4.658 -3.468 -9.550 1.00 97.88 111 ALA A C 1
ATOM 816 O O . ALA A 1 111 ? -4.370 -4.024 -10.612 1.00 97.88 111 ALA A O 1
ATOM 817 N N . ASN A 1 112 ? -4.080 -2.322 -9.178 1.00 98.19 112 ASN A N 1
ATOM 818 C CA . ASN A 1 112 ? -3.073 -1.653 -9.999 1.00 98.19 112 ASN A CA 1
ATOM 819 C C . ASN A 1 112 ? -1.745 -2.421 -10.027 1.00 98.19 112 ASN A C 1
ATOM 821 O O . ASN A 1 112 ? -1.141 -2.535 -11.092 1.00 98.19 112 ASN A O 1
ATOM 825 N N . LEU A 1 113 ? -1.302 -2.973 -8.893 1.00 98.44 113 LEU A N 1
ATOM 826 C CA . LEU A 1 113 ? -0.089 -3.792 -8.823 1.00 98.44 113 LEU A CA 1
ATOM 827 C C . LEU A 1 113 ? -0.249 -5.101 -9.609 1.00 98.44 113 LEU A C 1
ATOM 829 O O . LEU A 1 113 ? 0.602 -5.414 -10.441 1.00 98.44 113 LEU A O 1
ATOM 833 N N . SER A 1 114 ? -1.373 -5.806 -9.462 1.00 98.06 114 SER A N 1
ATOM 834 C CA . SER A 1 114 ? -1.677 -6.998 -10.264 1.00 98.06 114 SER A CA 1
ATOM 835 C C . SER A 1 114 ? -1.649 -6.688 -11.762 1.00 98.06 114 SER A C 1
ATOM 837 O O . SER A 1 114 ? -1.006 -7.405 -12.529 1.00 98.06 114 SER A O 1
ATOM 839 N N . ALA A 1 115 ? -2.254 -5.568 -12.181 1.00 96.56 115 ALA A N 1
ATOM 840 C CA . ALA A 1 115 ? -2.224 -5.132 -13.575 1.00 96.56 115 ALA A CA 1
ATOM 841 C C . ALA A 1 115 ? -0.796 -4.841 -14.077 1.00 96.56 115 ALA A C 1
ATOM 843 O O . ALA A 1 115 ? -0.488 -5.125 -15.236 1.00 96.56 115 ALA A O 1
ATOM 844 N N . VAL A 1 116 ? 0.095 -4.317 -13.224 1.00 96.62 116 VAL A N 1
ATOM 845 C CA . VAL A 1 116 ? 1.527 -4.184 -13.549 1.00 96.62 116 VAL A CA 1
ATOM 846 C C . VAL A 1 116 ? 2.153 -5.556 -13.766 1.00 96.62 116 VAL A C 1
ATOM 848 O O . VAL A 1 116 ? 2.793 -5.765 -14.796 1.00 96.62 116 VAL A O 1
ATOM 851 N N . GLY A 1 117 ? 1.959 -6.490 -12.832 1.00 95.31 117 GLY A N 1
ATOM 852 C CA . GLY A 1 117 ? 2.502 -7.845 -12.927 1.00 95.31 117 GLY A CA 1
ATOM 853 C C . GLY A 1 117 ? 2.059 -8.556 -14.206 1.00 95.31 117 GLY A C 1
ATOM 854 O O . GLY A 1 117 ? 2.880 -9.140 -14.915 1.00 95.31 117 GLY A O 1
ATOM 855 N N . ASP A 1 118 ? 0.781 -8.446 -14.561 1.00 94.38 118 ASP A N 1
ATOM 856 C CA . ASP A 1 118 ? 0.227 -9.009 -15.794 1.00 94.38 118 ASP A CA 1
ATOM 857 C C . ASP A 1 118 ? 0.807 -8.346 -17.043 1.00 94.38 118 ASP A C 1
ATOM 859 O O . ASP A 1 118 ? 1.197 -9.030 -17.994 1.00 94.38 118 ASP A O 1
ATOM 863 N N . LEU A 1 119 ? 0.939 -7.018 -17.034 1.00 93.56 119 LEU A N 1
ATOM 864 C CA . LEU A 1 119 ? 1.508 -6.282 -18.155 1.00 93.56 119 LEU A CA 1
ATOM 865 C C . LEU A 1 119 ? 2.977 -6.646 -18.384 1.00 93.56 119 LEU A C 1
ATOM 867 O O . LEU A 1 119 ? 3.383 -6.850 -19.530 1.00 93.56 119 LEU A O 1
ATOM 871 N N . VAL A 1 120 ? 3.760 -6.774 -17.313 1.00 91.75 120 VAL A N 1
ATOM 872 C CA . VAL A 1 120 ? 5.162 -7.197 -17.385 1.00 91.75 120 VAL A CA 1
ATOM 873 C C . VAL A 1 120 ? 5.258 -8.629 -17.910 1.00 91.75 120 VAL A C 1
ATOM 875 O O . VAL A 1 120 ? 5.945 -8.845 -18.907 1.00 91.75 120 VAL A O 1
ATOM 878 N N . ARG A 1 121 ? 4.501 -9.577 -17.339 1.00 89.94 121 ARG A N 1
ATOM 879 C CA . ARG A 1 121 ? 4.481 -10.988 -17.775 1.00 89.94 121 ARG A CA 1
ATOM 880 C C . ARG A 1 121 ? 4.011 -11.169 -19.220 1.00 89.94 121 ARG A C 1
ATOM 882 O O . ARG A 1 121 ? 4.484 -12.063 -19.913 1.00 89.94 121 ARG A O 1
ATOM 889 N N . SER A 1 122 ? 3.100 -10.318 -19.694 1.00 89.38 122 SER A N 1
ATOM 890 C CA . SER A 1 122 ? 2.624 -10.360 -21.084 1.00 89.38 122 SER A CA 1
ATOM 891 C C . SER A 1 122 ? 3.674 -9.893 -22.099 1.00 89.38 122 SER A C 1
ATOM 893 O O . SER A 1 122 ? 3.613 -10.282 -23.265 1.00 89.38 122 SER A O 1
ATOM 895 N N . ARG A 1 123 ? 4.626 -9.053 -21.669 1.00 84.62 123 ARG A N 1
ATOM 896 C CA . ARG A 1 123 ? 5.623 -8.403 -22.535 1.00 84.62 123 ARG A CA 1
ATOM 897 C C . ARG A 1 123 ? 7.027 -8.981 -22.399 1.00 84.62 123 ARG A C 1
ATOM 899 O O . ARG A 1 123 ? 7.811 -8.810 -23.324 1.00 84.62 123 ARG A O 1
ATOM 906 N N . HIS A 1 124 ? 7.335 -9.611 -21.269 1.00 79.50 124 HIS A N 1
ATOM 907 C CA . HIS A 1 124 ? 8.634 -10.204 -20.980 1.00 79.50 124 HIS A CA 1
ATOM 908 C C . HIS A 1 124 ? 8.455 -11.605 -20.404 1.00 79.50 124 HIS A C 1
ATOM 910 O O . HIS A 1 124 ? 7.762 -11.807 -19.404 1.00 79.50 124 HIS A O 1
ATOM 916 N N . ARG A 1 125 ? 9.120 -12.573 -21.026 1.00 74.44 125 ARG A N 1
ATOM 917 C CA . ARG A 1 125 ? 9.328 -13.907 -20.469 1.00 74.44 125 ARG A CA 1
ATOM 918 C C . ARG A 1 125 ? 10.537 -13.898 -19.544 1.00 74.44 125 ARG A C 1
ATOM 920 O O . ARG A 1 125 ? 11.402 -13.033 -19.617 1.00 74.44 125 ARG A O 1
ATOM 927 N N . HIS A 1 126 ? 10.590 -14.894 -18.666 1.00 66.06 126 HIS A N 1
ATOM 928 C CA . HIS A 1 126 ? 11.643 -15.029 -17.657 1.00 66.06 126 HIS A CA 1
ATOM 929 C C . HIS A 1 126 ? 13.058 -15.098 -18.263 1.00 66.06 126 HIS A C 1
ATOM 931 O O . HIS A 1 126 ? 13.979 -14.530 -17.679 1.00 66.06 126 HIS A O 1
ATOM 937 N N . ASP A 1 127 ? 13.185 -15.703 -19.449 1.00 67.62 127 ASP A N 1
ATOM 938 C CA . ASP A 1 127 ? 14.449 -15.877 -20.181 1.00 67.62 127 ASP A CA 1
ATOM 939 C C . ASP A 1 127 ? 14.768 -14.730 -21.159 1.00 67.62 127 ASP A C 1
ATOM 941 O O . ASP A 1 127 ? 15.773 -14.784 -21.873 1.00 67.62 127 ASP A O 1
ATOM 945 N N . ASP A 1 128 ? 13.922 -13.697 -21.232 1.00 75.31 128 ASP A N 1
ATOM 946 C CA . ASP A 1 128 ? 14.145 -12.597 -22.166 1.00 75.31 128 ASP A CA 1
ATOM 947 C C . ASP A 1 128 ? 15.349 -11.754 -21.732 1.00 75.31 128 ASP A C 1
ATOM 949 O O . ASP A 1 128 ? 15.493 -11.346 -20.575 1.00 75.31 128 ASP A O 1
ATOM 953 N N . VAL A 1 129 ? 16.215 -11.445 -22.697 1.00 74.50 129 VAL A N 1
ATOM 954 C CA . VAL A 1 129 ? 17.368 -10.575 -22.466 1.00 74.50 129 VAL A CA 1
ATOM 955 C C . VAL A 1 129 ? 16.878 -9.143 -22.268 1.00 74.50 129 VAL A C 1
ATOM 957 O O . VAL A 1 129 ? 16.416 -8.482 -23.200 1.00 74.50 129 VAL A O 1
ATOM 960 N N . VAL A 1 130 ? 17.011 -8.652 -21.039 1.00 81.06 130 VAL A N 1
ATOM 961 C CA . VAL A 1 130 ? 16.736 -7.259 -20.684 1.00 81.06 130 VAL A CA 1
ATOM 962 C C . VAL A 1 130 ? 17.735 -6.345 -21.391 1.00 81.06 130 VAL A C 1
ATOM 964 O O . VAL A 1 130 ? 18.943 -6.595 -21.380 1.00 81.06 130 VAL A O 1
ATOM 967 N N . ARG A 1 131 ? 17.238 -5.259 -21.992 1.00 80.31 131 ARG A N 1
ATOM 968 C CA . ARG A 1 131 ? 18.098 -4.265 -22.640 1.00 80.31 131 ARG A CA 1
ATOM 969 C C . ARG A 1 131 ? 19.056 -3.625 -21.619 1.00 80.31 131 ARG A C 1
ATOM 971 O O . ARG A 1 131 ? 18.609 -3.273 -20.527 1.00 80.31 131 ARG A O 1
ATOM 978 N N . PRO A 1 132 ? 20.344 -3.417 -21.954 1.00 75.81 132 PRO A N 1
ATOM 979 C CA . PRO A 1 132 ? 21.324 -2.858 -21.017 1.00 75.81 132 PRO A CA 1
ATOM 980 C C . PRO A 1 132 ? 20.973 -1.464 -20.474 1.00 75.81 132 PRO A C 1
ATOM 982 O O . PRO A 1 132 ? 21.415 -1.102 -19.388 1.00 75.81 132 PRO A O 1
ATOM 985 N N . ASP A 1 133 ? 20.182 -0.684 -21.214 1.00 80.81 133 ASP A N 1
ATOM 986 C CA . ASP A 1 133 ? 19.741 0.663 -20.841 1.00 80.81 133 ASP A CA 1
ATOM 987 C C . ASP A 1 133 ? 18.454 0.687 -19.995 1.00 80.81 133 ASP A C 1
ATOM 989 O O . ASP A 1 133 ? 18.090 1.740 -19.479 1.00 80.81 133 ASP A O 1
ATOM 993 N N . ALA A 1 134 ? 17.800 -0.460 -19.773 1.00 85.19 134 ALA A N 1
ATOM 994 C CA . ALA A 1 134 ? 16.557 -0.550 -19.000 1.00 85.19 134 ALA A CA 1
ATOM 995 C C . ALA A 1 134 ? 16.763 -0.480 -17.473 1.00 85.19 134 ALA A C 1
ATOM 997 O O . ALA A 1 134 ? 15.795 -0.509 -16.718 1.00 85.19 134 ALA A O 1
ATOM 998 N N . GLY A 1 135 ? 18.006 -0.394 -16.983 1.00 85.44 135 GLY A N 1
ATOM 999 C CA . GLY A 1 135 ? 18.295 -0.407 -15.543 1.00 85.44 135 GLY A CA 1
ATOM 1000 C C . GLY A 1 135 ? 17.578 0.697 -14.761 1.00 85.44 135 GLY A C 1
ATOM 1001 O O . GLY A 1 135 ? 17.056 0.434 -13.680 1.00 85.44 135 GLY A O 1
ATOM 1002 N N . GLY A 1 136 ? 17.483 1.902 -15.335 1.00 87.19 136 GLY A N 1
ATOM 1003 C CA . GLY A 1 136 ? 16.746 3.018 -14.734 1.00 87.19 136 GLY A CA 1
ATOM 1004 C C . GLY A 1 136 ? 15.252 2.729 -14.574 1.00 87.19 136 GLY A C 1
ATOM 1005 O O . GLY A 1 136 ? 14.698 2.986 -13.508 1.00 87.19 136 GLY A O 1
ATOM 1006 N N . ASP A 1 137 ? 14.625 2.119 -15.583 1.00 89.19 137 ASP A N 1
ATOM 1007 C CA . ASP A 1 137 ? 13.203 1.751 -15.561 1.00 89.19 137 ASP A CA 1
ATOM 1008 C C . ASP A 1 137 ? 12.906 0.697 -14.494 1.00 89.19 137 ASP A C 1
ATOM 1010 O O . ASP A 1 137 ? 11.925 0.800 -13.757 1.00 89.19 137 ASP A O 1
ATOM 1014 N N . LEU A 1 138 ? 13.772 -0.313 -14.386 1.00 90.44 138 LEU A N 1
ATOM 1015 C CA . LEU A 1 138 ? 13.606 -1.412 -13.437 1.00 90.44 138 LEU A CA 1
ATOM 1016 C C . LEU A 1 138 ? 13.766 -0.939 -11.986 1.00 90.44 138 LEU A C 1
ATOM 1018 O O . LEU A 1 138 ? 12.954 -1.292 -11.129 1.00 90.44 138 LEU A O 1
ATOM 1022 N N . GLU A 1 139 ? 14.779 -0.114 -11.708 1.00 90.69 139 GLU A N 1
ATOM 1023 C CA . GLU A 1 139 ? 14.985 0.457 -10.374 1.00 90.69 139 GLU A CA 1
ATOM 1024 C C . GLU A 1 139 ? 13.902 1.482 -10.019 1.00 90.69 139 GLU A C 1
ATOM 1026 O O . GLU A 1 139 ? 13.437 1.516 -8.875 1.00 90.69 139 GLU A O 1
ATOM 1031 N N . ALA A 1 140 ? 13.441 2.279 -10.988 1.00 93.06 140 ALA A N 1
ATOM 1032 C CA . ALA A 1 140 ? 12.307 3.174 -10.793 1.00 93.06 140 ALA A CA 1
ATOM 1033 C C . ALA A 1 140 ? 11.045 2.380 -10.437 1.00 93.06 140 ALA A C 1
ATOM 1035 O O . ALA A 1 140 ? 10.368 2.718 -9.465 1.00 93.06 140 ALA A O 1
ATOM 1036 N N . ALA A 1 141 ? 10.760 1.296 -11.165 1.00 94.56 141 ALA A N 1
ATOM 1037 C CA . ALA A 1 141 ? 9.597 0.455 -10.920 1.00 94.56 141 ALA A CA 1
ATOM 1038 C C . ALA A 1 141 ? 9.613 -0.161 -9.510 1.00 94.56 141 ALA A C 1
ATOM 1040 O O . ALA A 1 141 ? 8.632 -0.037 -8.776 1.00 94.56 141 ALA A O 1
ATOM 1041 N N . ARG A 1 142 ? 10.747 -0.735 -9.089 1.00 95.06 142 ARG A N 1
ATOM 1042 C CA . ARG A 1 142 ? 10.938 -1.251 -7.720 1.00 95.06 142 ARG A CA 1
ATOM 1043 C C . ARG A 1 142 ? 10.772 -0.165 -6.660 1.00 95.06 142 ARG A C 1
ATOM 1045 O O . ARG A 1 142 ? 10.078 -0.367 -5.665 1.00 95.06 142 ARG A O 1
ATOM 1052 N N . THR A 1 143 ? 11.328 1.020 -6.906 1.00 95.62 143 THR A N 1
ATOM 1053 C CA . THR A 1 143 ? 11.188 2.170 -6.001 1.00 95.62 143 THR A CA 1
ATOM 1054 C C . THR A 1 143 ? 9.723 2.595 -5.846 1.00 95.62 143 THR A C 1
ATOM 1056 O O . THR A 1 143 ? 9.283 2.859 -4.728 1.00 95.62 143 THR A O 1
ATOM 1059 N N . TRP A 1 144 ? 8.936 2.613 -6.928 1.00 97.50 144 TRP A N 1
ATOM 1060 C CA . TRP A 1 144 ? 7.501 2.914 -6.864 1.00 97.50 144 TRP A CA 1
ATOM 1061 C C . TRP A 1 144 ? 6.692 1.843 -6.126 1.00 97.50 144 TRP A C 1
ATOM 1063 O O . TRP A 1 144 ? 5.815 2.197 -5.334 1.00 97.50 144 TRP A O 1
ATOM 1073 N N . ILE A 1 145 ? 6.990 0.555 -6.338 1.00 97.94 145 ILE A N 1
ATOM 1074 C CA . ILE A 1 145 ? 6.359 -0.538 -5.579 1.00 97.94 145 ILE A CA 1
ATOM 1075 C C . ILE A 1 145 ? 6.634 -0.354 -4.087 1.00 97.94 145 ILE A C 1
ATOM 1077 O O . ILE A 1 145 ? 5.695 -0.317 -3.292 1.00 97.94 145 ILE A O 1
ATOM 1081 N N . MET A 1 146 ? 7.901 -0.167 -3.707 1.00 98.06 146 MET A N 1
ATOM 1082 C CA . MET A 1 146 ? 8.268 -0.027 -2.300 1.00 98.06 146 MET A CA 1
ATOM 1083 C C . MET A 1 146 ? 7.654 1.221 -1.663 1.00 98.06 146 MET A C 1
ATOM 1085 O O . MET A 1 146 ? 7.182 1.164 -0.531 1.00 98.06 146 MET A O 1
ATOM 1089 N N . HIS A 1 147 ? 7.596 2.344 -2.385 1.00 98.25 147 HIS A N 1
ATOM 1090 C CA . HIS A 1 147 ? 6.948 3.553 -1.877 1.00 98.25 147 HIS A CA 1
ATOM 1091 C C . HIS A 1 147 ? 5.433 3.366 -1.692 1.00 98.25 147 HIS A C 1
ATOM 1093 O O . HIS A 1 147 ? 4.880 3.810 -0.684 1.00 98.25 147 HIS A O 1
ATOM 1099 N N . SER A 1 148 ? 4.771 2.645 -2.600 1.00 98.44 148 SER A N 1
ATOM 1100 C CA . SER A 1 148 ? 3.350 2.297 -2.454 1.00 98.44 148 SER A CA 1
ATOM 1101 C C . SER A 1 148 ? 3.116 1.443 -1.202 1.00 98.44 148 SER A C 1
ATOM 1103 O O . SER A 1 148 ? 2.219 1.732 -0.408 1.00 98.44 148 SER A O 1
ATOM 1105 N N . VAL A 1 149 ? 3.966 0.432 -0.979 1.00 98.38 149 VAL A N 1
ATOM 1106 C CA . VAL A 1 149 ? 3.931 -0.411 0.227 1.00 98.38 149 VAL A CA 1
ATOM 1107 C C . VAL A 1 149 ? 4.191 0.417 1.483 1.00 98.38 149 VAL A C 1
ATOM 1109 O O . VAL A 1 149 ? 3.450 0.273 2.456 1.00 98.38 149 VAL A O 1
ATOM 1112 N N . LEU A 1 150 ? 5.184 1.313 1.470 1.00 98.38 150 LEU A N 1
ATOM 1113 C CA . LEU A 1 150 ? 5.478 2.199 2.596 1.00 98.38 150 LEU A CA 1
ATOM 1114 C C . LEU A 1 150 ? 4.256 3.056 2.953 1.00 98.38 150 LEU A C 1
ATOM 1116 O O . LEU A 1 150 ? 3.850 3.085 4.112 1.00 98.38 150 LEU A O 1
ATOM 1120 N N . ALA A 1 151 ? 3.646 3.723 1.970 1.00 97.75 151 ALA A N 1
ATOM 1121 C CA . ALA A 1 151 ? 2.498 4.599 2.195 1.00 97.75 151 ALA A CA 1
ATOM 1122 C C . ALA A 1 151 ? 1.284 3.835 2.756 1.00 97.75 151 ALA A C 1
ATOM 1124 O O . ALA A 1 151 ? 0.672 4.286 3.728 1.00 97.75 151 ALA A O 1
ATOM 1125 N N . ALA A 1 152 ? 0.971 2.659 2.201 1.00 98.06 152 ALA A N 1
ATOM 1126 C CA . ALA A 1 152 ? -0.117 1.813 2.690 1.00 98.06 152 ALA A CA 1
ATOM 1127 C C . ALA A 1 152 ? 0.158 1.293 4.113 1.00 98.06 152 ALA A C 1
ATOM 1129 O O . ALA A 1 152 ? -0.720 1.333 4.975 1.00 98.06 152 ALA A O 1
ATOM 1130 N N . THR A 1 153 ? 1.392 0.859 4.382 1.00 98.44 153 THR A N 1
ATOM 1131 C CA . THR A 1 153 ? 1.833 0.376 5.702 1.00 98.44 153 THR A CA 1
ATOM 1132 C C . THR A 1 153 ? 1.757 1.487 6.747 1.00 98.44 153 THR A C 1
ATOM 1134 O O . THR A 1 153 ? 1.183 1.286 7.819 1.00 98.44 153 THR A O 1
ATOM 1137 N N . HIS A 1 154 ? 2.224 2.690 6.402 1.00 98.06 154 HIS A N 1
ATOM 1138 C CA . HIS A 1 154 ? 2.107 3.870 7.253 1.00 98.06 154 HIS A CA 1
ATOM 1139 C C . HIS A 1 154 ? 0.639 4.182 7.569 1.00 98.06 154 HIS A C 1
ATOM 1141 O O . HIS A 1 154 ? 0.278 4.394 8.728 1.00 98.06 154 HIS A O 1
ATOM 1147 N N . ALA A 1 155 ? -0.245 4.145 6.566 1.00 96.69 155 ALA A N 1
ATOM 1148 C CA . ALA A 1 155 ? -1.672 4.380 6.771 1.00 96.69 155 ALA A CA 1
ATOM 1149 C C . ALA A 1 155 ? -2.312 3.346 7.709 1.00 96.69 155 ALA A C 1
ATOM 1151 O O . ALA A 1 155 ? -3.102 3.713 8.581 1.00 96.69 155 ALA A O 1
ATOM 1152 N N . VAL A 1 156 ? -1.943 2.069 7.573 1.00 97.50 156 VAL A N 1
ATOM 1153 C CA . VAL A 1 156 ? -2.402 0.986 8.457 1.00 97.50 156 VAL A CA 1
ATOM 1154 C C . VAL A 1 156 ? -1.921 1.217 9.888 1.00 97.50 156 VAL A C 1
ATOM 1156 O O . VAL A 1 156 ? -2.736 1.151 10.812 1.00 97.50 156 VAL A O 1
ATOM 1159 N N . ARG A 1 157 ? -0.635 1.543 10.092 1.00 97.56 157 ARG A N 1
ATOM 1160 C CA . ARG A 1 157 ? -0.099 1.842 11.429 1.00 97.56 157 ARG A CA 1
ATOM 1161 C C . ARG A 1 157 ? -0.826 3.023 12.061 1.00 97.56 157 ARG A C 1
ATOM 1163 O O . ARG A 1 157 ? -1.289 2.914 13.193 1.00 97.56 157 ARG A O 1
ATOM 1170 N N . ARG A 1 158 ? -0.989 4.127 11.328 1.00 97.75 158 ARG A N 1
ATOM 1171 C CA . ARG A 1 158 ? -1.690 5.321 11.825 1.00 97.75 158 ARG A CA 1
ATOM 1172 C C . ARG A 1 158 ? -3.140 5.014 12.201 1.00 97.75 158 ARG A C 1
ATOM 1174 O O . ARG A 1 158 ? -3.586 5.448 13.261 1.00 97.75 158 ARG A O 1
ATOM 1181 N N . SER A 1 159 ? -3.857 4.219 11.406 1.00 96.12 159 SER A N 1
ATOM 1182 C CA . SER A 1 159 ? -5.213 3.771 11.753 1.00 96.12 159 SER A CA 1
ATOM 1183 C C . SER A 1 159 ? -5.238 2.880 12.996 1.00 96.12 159 SER A C 1
ATOM 1185 O O . SER A 1 159 ? -6.111 3.052 13.845 1.00 96.12 159 SER A O 1
ATOM 1187 N N . LEU A 1 160 ? -4.283 1.958 13.143 1.00 96.62 160 LEU A N 1
ATOM 1188 C CA . LEU A 1 160 ? -4.157 1.115 14.335 1.00 96.62 160 LEU A CA 1
ATOM 1189 C C . LEU A 1 160 ? -3.861 1.935 15.599 1.00 96.62 160 LEU A C 1
ATOM 1191 O O . LEU A 1 160 ? -4.444 1.662 16.645 1.00 96.62 160 LEU A O 1
ATOM 1195 N N . GLU A 1 161 ? -3.006 2.953 15.511 1.00 96.25 161 GLU A N 1
ATOM 1196 C CA . GLU A 1 161 ? -2.718 3.872 16.619 1.00 96.25 161 GLU A CA 1
ATOM 1197 C C . GLU A 1 161 ? -3.964 4.673 17.022 1.00 96.25 161 GLU A C 1
ATOM 1199 O O . GLU A 1 161 ? -4.278 4.771 18.208 1.00 96.25 161 GLU A O 1
ATOM 1204 N N . GLN A 1 162 ? -4.724 5.193 16.050 1.00 94.81 162 GLN A N 1
ATOM 1205 C CA . GLN A 1 162 ? -6.002 5.861 16.328 1.00 94.81 162 GLN A CA 1
ATOM 1206 C C . GLN A 1 162 ? -7.026 4.899 16.946 1.00 94.81 162 GLN A C 1
ATOM 1208 O O . GLN A 1 162 ? -7.718 5.260 17.898 1.00 94.81 162 GLN A O 1
ATOM 1213 N N . TYR A 1 163 ? -7.089 3.654 16.466 1.00 95.69 163 TYR A N 1
ATOM 1214 C CA . TYR A 1 163 ? -7.916 2.603 17.057 1.00 95.69 163 TYR A CA 1
ATOM 1215 C C . TYR A 1 163 ? -7.496 2.292 18.502 1.00 95.69 163 TYR A C 1
ATOM 1217 O O . TYR A 1 163 ? -8.352 2.161 19.382 1.00 95.69 163 TYR A O 1
ATOM 1225 N N . GLU A 1 164 ? -6.191 2.229 18.791 1.00 95.62 164 GLU A N 1
ATOM 1226 C CA . GLU A 1 164 ? -5.690 2.039 20.154 1.00 95.62 164 GLU A CA 1
ATOM 1227 C C . GLU A 1 164 ? -6.102 3.177 21.087 1.00 95.62 164 GLU A C 1
ATOM 1229 O O . GLU A 1 164 ? -6.606 2.923 22.186 1.00 95.62 164 GLU A O 1
ATOM 1234 N N . LEU A 1 165 ? -5.944 4.421 20.636 1.00 93.88 165 LEU A N 1
ATOM 1235 C CA . LEU A 1 165 ? -6.367 5.603 21.380 1.00 93.88 165 LEU A CA 1
ATOM 1236 C C . LEU A 1 165 ? -7.881 5.583 21.631 1.00 93.88 165 LEU A C 1
ATOM 1238 O O . LEU A 1 165 ? -8.316 5.760 22.771 1.00 93.88 165 LEU A O 1
ATOM 1242 N N . ALA A 1 166 ? -8.687 5.273 20.614 1.00 93.69 166 ALA A N 1
ATOM 1243 C CA . ALA A 1 166 ? -10.141 5.184 20.727 1.00 93.69 166 ALA A CA 1
ATOM 1244 C C . ALA A 1 166 ? -10.599 4.130 21.752 1.00 93.69 166 ALA A C 1
ATOM 1246 O O . ALA A 1 166 ? -11.560 4.366 22.484 1.00 93.69 166 ALA A O 1
ATOM 1247 N N . MET A 1 167 ? -9.882 3.007 21.897 1.00 92.19 167 MET A N 1
ATOM 1248 C CA . MET A 1 167 ? -10.196 1.989 22.912 1.00 92.19 167 MET A CA 1
ATOM 1249 C C . MET A 1 167 ? -10.073 2.491 24.360 1.00 92.19 167 MET A C 1
ATOM 1251 O O . MET A 1 167 ? -10.659 1.872 25.256 1.00 92.19 167 MET A O 1
ATOM 1255 N N . THR A 1 168 ? -9.313 3.565 24.604 1.00 89.31 168 THR A N 1
ATOM 1256 C CA . THR A 1 168 ? -9.123 4.151 25.945 1.00 89.31 168 THR A CA 1
ATOM 1257 C C . THR A 1 168 ? -10.242 5.108 26.355 1.00 89.31 168 THR A C 1
ATOM 1259 O O . THR A 1 168 ? -10.462 5.313 27.547 1.00 89.31 168 THR A O 1
ATOM 1262 N N . SER A 1 169 ? -10.983 5.654 25.390 1.00 88.88 169 SER A N 1
ATOM 1263 C CA . SER A 1 169 ? -12.094 6.575 25.627 1.00 88.88 169 SER A CA 1
ATOM 1264 C C . SER A 1 169 ? -13.420 5.829 25.575 1.00 88.88 169 SER A C 1
ATOM 1266 O O . SER A 1 169 ? -13.766 5.254 24.547 1.00 88.88 169 SER A O 1
ATOM 1268 N N . THR A 1 170 ? -14.221 5.884 26.643 1.00 84.56 170 THR A N 1
ATOM 1269 C CA . THR A 1 170 ? -15.558 5.261 26.666 1.00 84.56 170 THR A CA 1
ATOM 1270 C C . THR A 1 170 ? -16.439 5.753 25.516 1.00 84.56 170 THR A C 1
ATOM 1272 O O . THR A 1 170 ? -17.161 4.962 24.919 1.00 84.56 170 THR A O 1
ATOM 1275 N N . ARG A 1 171 ? -16.353 7.045 25.168 1.00 86.62 171 ARG A N 1
ATOM 1276 C CA . ARG A 1 171 ? -17.134 7.643 24.077 1.00 86.62 171 ARG A CA 1
ATOM 1277 C C . ARG A 1 171 ? -16.685 7.119 22.716 1.00 86.62 171 ARG A C 1
ATOM 1279 O O . ARG A 1 171 ? -17.519 6.644 21.954 1.00 86.62 171 ARG A O 1
ATOM 1286 N N . GLU A 1 172 ? -15.390 7.179 22.416 1.00 87.31 172 GLU A N 1
ATOM 1287 C CA . GLU A 1 172 ? -14.874 6.756 21.103 1.00 87.31 172 GLU A CA 1
ATOM 1288 C C . GLU A 1 172 ? -14.969 5.241 20.918 1.00 87.31 172 GLU A C 1
ATOM 1290 O O . GLU A 1 172 ? -15.272 4.766 19.828 1.00 87.31 172 GLU A O 1
ATOM 1295 N N . ARG A 1 173 ? -14.834 4.469 22.001 1.00 85.94 173 ARG A N 1
ATOM 1296 C CA . ARG A 1 173 ? -14.980 3.014 21.974 1.00 85.94 173 ARG A CA 1
ATOM 1297 C C . ARG A 1 173 ? -16.340 2.557 21.447 1.00 85.94 173 ARG A C 1
ATOM 1299 O O . ARG A 1 173 ? -16.398 1.538 20.771 1.00 85.94 173 ARG A O 1
ATOM 1306 N N . THR A 1 174 ? -17.418 3.304 21.709 1.00 86.44 174 THR A N 1
ATOM 1307 C CA . THR A 1 174 ? -18.761 2.977 21.181 1.00 86.44 174 THR A CA 1
ATOM 1308 C C . THR A 1 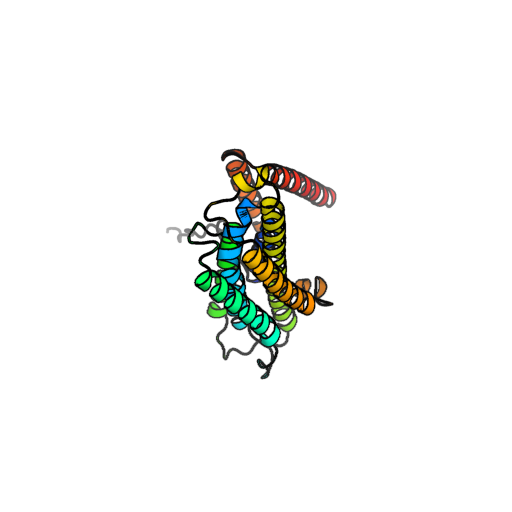174 ? -18.889 3.147 19.667 1.00 86.44 174 THR A C 1
ATOM 1310 O O . THR A 1 174 ? -19.813 2.596 19.077 1.00 86.44 174 THR A O 1
ATOM 1313 N N . ARG A 1 175 ? -17.971 3.889 19.037 1.00 85.81 175 ARG A N 1
ATOM 1314 C CA . ARG A 1 175 ? -17.924 4.094 17.582 1.00 85.81 175 ARG A CA 1
ATOM 1315 C C . ARG A 1 175 ? -17.069 3.051 16.869 1.00 85.81 175 ARG A C 1
ATOM 1317 O O . ARG A 1 175 ? -17.066 3.011 15.643 1.00 85.81 175 ARG A O 1
ATOM 1324 N N . LEU A 1 176 ? -16.334 2.226 17.617 1.00 89.50 176 LEU A N 1
ATOM 1325 C CA . LEU A 1 176 ? -15.505 1.190 17.025 1.00 89.50 176 LEU A CA 1
ATOM 1326 C C . LEU A 1 176 ? -16.385 0.066 16.467 1.00 89.50 176 LEU A C 1
ATOM 1328 O O . LEU A 1 176 ? -17.317 -0.381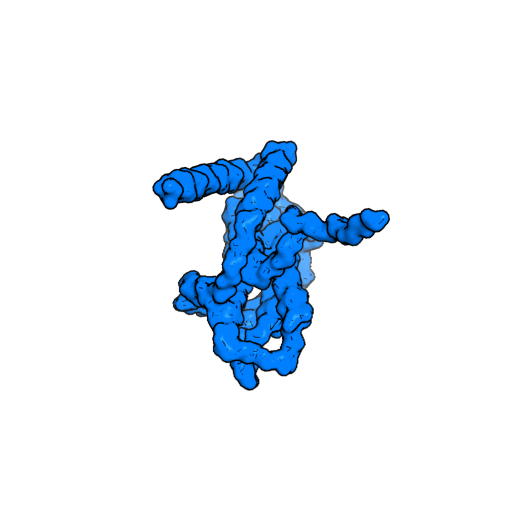 17.140 1.00 89.50 176 LEU A O 1
ATOM 1332 N N . PRO A 1 177 ? -16.076 -0.431 15.262 1.00 86.00 177 PRO A N 1
ATOM 1333 C CA . PRO A 1 177 ? -16.787 -1.560 14.687 1.00 86.00 177 PRO A CA 1
ATOM 1334 C C . PRO A 1 177 ? -16.602 -2.816 15.549 1.00 86.00 177 PRO A C 1
ATOM 1336 O O . PRO A 1 177 ? -15.533 -3.072 16.112 1.00 86.00 177 PRO A O 1
ATOM 1339 N N . ALA A 1 178 ? -17.665 -3.611 15.638 1.00 80.38 178 ALA A N 1
ATOM 1340 C CA . ALA A 1 178 ? -17.626 -4.924 16.262 1.00 80.38 178 ALA A CA 1
ATOM 1341 C C . ALA A 1 178 ? -17.103 -5.987 15.266 1.00 80.38 178 ALA A C 1
ATOM 1343 O O . ALA A 1 178 ? -17.392 -5.880 14.074 1.00 80.38 178 ALA A O 1
ATOM 1344 N N . PRO A 1 179 ? -16.394 -7.033 15.733 1.00 84.19 179 PRO A N 1
ATOM 1345 C CA . PRO A 1 179 ? -15.919 -7.217 17.104 1.00 84.19 179 PRO A CA 1
ATOM 1346 C C . PRO A 1 179 ? -14.765 -6.259 17.443 1.00 84.19 179 PRO A C 1
ATOM 1348 O O . PRO A 1 179 ? -13.870 -6.031 16.632 1.00 84.19 179 PRO A O 1
ATOM 1351 N N . THR A 1 180 ? -14.755 -5.718 18.665 1.00 86.06 180 THR A N 1
ATOM 1352 C CA . THR A 1 180 ? -13.642 -4.883 19.138 1.00 86.06 180 THR A CA 1
ATOM 1353 C C . THR A 1 180 ? -12.455 -5.769 19.512 1.00 86.06 180 THR A C 1
ATOM 1355 O O . THR A 1 180 ? -12.571 -6.631 20.380 1.00 86.06 180 THR A O 1
ATOM 1358 N N . GLY A 1 181 ? -11.303 -5.539 18.886 1.00 86.44 181 GLY A N 1
ATOM 1359 C CA . GLY A 1 181 ? -10.069 -6.261 19.184 1.00 86.44 181 GLY A CA 1
ATOM 1360 C C . GLY A 1 181 ? -9.547 -5.996 20.594 1.00 86.44 181 GLY A C 1
ATOM 1361 O O . GLY A 1 181 ? -9.770 -4.934 21.180 1.00 86.44 181 GLY A O 1
ATOM 1362 N N . GLU A 1 182 ? -8.807 -6.956 21.142 1.00 91.44 182 GLU A N 1
ATOM 1363 C CA . GLU A 1 182 ? -8.113 -6.766 22.412 1.00 91.44 182 GLU A CA 1
ATOM 1364 C C . GLU A 1 182 ? -6.929 -5.811 22.249 1.00 91.44 182 GLU A C 1
ATOM 1366 O O . GLU A 1 182 ? -6.105 -5.952 21.343 1.00 91.44 182 GLU A O 1
ATOM 1371 N N . ARG A 1 183 ? -6.775 -4.875 23.190 1.00 92.38 183 ARG A N 1
ATOM 1372 C CA . ARG A 1 183 ? -5.718 -3.855 23.132 1.00 92.38 183 ARG A CA 1
ATOM 1373 C C . ARG A 1 183 ? -4.301 -4.434 23.084 1.00 92.38 183 ARG A C 1
ATOM 1375 O O . ARG A 1 183 ? -3.414 -3.842 22.478 1.00 92.38 183 ARG A O 1
ATOM 1382 N N . VAL A 1 184 ? -4.064 -5.582 23.719 1.00 94.00 184 VAL A N 1
ATOM 1383 C CA . VAL A 1 184 ? -2.765 -6.274 23.645 1.00 94.00 184 VAL A CA 1
ATOM 1384 C C . VAL A 1 184 ? -2.481 -6.742 22.214 1.00 94.00 184 VAL A C 1
ATOM 1386 O O . VAL A 1 184 ? -1.374 -6.531 21.727 1.00 94.00 184 VAL A O 1
ATOM 1389 N N . HIS A 1 185 ? -3.477 -7.298 21.518 1.00 93.94 185 HIS A N 1
ATOM 1390 C CA . HIS A 1 185 ? -3.336 -7.739 20.127 1.00 93.94 185 HIS A CA 1
ATOM 1391 C C . HIS A 1 185 ? -3.165 -6.565 19.161 1.00 93.94 185 HIS A C 1
ATOM 1393 O O . HIS A 1 185 ? -2.325 -6.634 18.271 1.00 93.94 185 HIS A O 1
ATOM 1399 N N . VAL A 1 186 ? -3.891 -5.463 19.366 1.00 95.81 186 VAL A N 1
ATOM 1400 C CA . VAL A 1 186 ? -3.724 -4.243 18.557 1.00 95.81 186 VAL A CA 1
ATOM 1401 C C . VAL A 1 186 ? -2.306 -3.686 18.688 1.00 95.81 186 VAL A C 1
ATOM 1403 O O . VAL A 1 186 ? -1.678 -3.387 17.679 1.00 95.81 186 VAL A O 1
ATOM 1406 N N . ARG A 1 187 ? -1.756 -3.616 19.907 1.00 96.69 187 ARG A N 1
ATOM 1407 C CA . ARG A 1 187 ? -0.361 -3.189 20.118 1.00 96.69 187 ARG A CA 1
ATOM 1408 C C . ARG A 1 187 ? 0.650 -4.125 19.465 1.00 96.69 187 ARG A C 1
ATOM 1410 O O . ARG A 1 187 ? 1.662 -3.662 18.949 1.00 96.69 187 ARG A O 1
ATOM 1417 N N . GLU A 1 188 ? 0.395 -5.431 19.481 1.00 97.12 188 GLU A N 1
ATOM 1418 C CA . GLU A 1 188 ? 1.234 -6.389 18.757 1.00 97.12 188 GLU A CA 1
ATOM 1419 C C . GLU A 1 188 ? 1.200 -6.141 17.246 1.00 97.12 188 GLU A C 1
ATOM 1421 O O . GLU A 1 188 ? 2.253 -6.133 16.612 1.00 97.12 188 GLU A O 1
ATOM 1426 N N . LEU A 1 189 ? 0.020 -5.879 16.677 1.00 97.19 189 LEU A N 1
ATOM 1427 C CA . LEU A 1 189 ? -0.111 -5.522 15.265 1.00 97.19 189 LEU A CA 1
ATOM 1428 C C . LEU A 1 189 ? 0.644 -4.229 14.944 1.00 97.19 189 LEU A C 1
ATOM 1430 O O . LEU A 1 189 ? 1.420 -4.232 13.995 1.00 97.19 189 LEU A O 1
ATOM 1434 N N . ILE A 1 190 ? 0.504 -3.175 15.761 1.00 98.06 190 ILE A N 1
ATOM 1435 C CA . ILE A 1 190 ? 1.256 -1.917 15.596 1.00 98.06 190 ILE A CA 1
ATOM 1436 C C . ILE A 1 190 ? 2.756 -2.200 15.511 1.00 98.06 190 ILE A C 1
ATOM 1438 O O . ILE A 1 190 ? 3.389 -1.764 14.560 1.00 98.06 190 ILE A O 1
ATOM 1442 N N . ARG A 1 191 ? 3.317 -2.981 16.445 1.00 98.38 191 ARG A N 1
ATOM 1443 C CA . ARG A 1 191 ? 4.756 -3.302 16.444 1.00 98.38 191 ARG A CA 1
ATOM 1444 C C . ARG A 1 191 ? 5.211 -4.039 15.185 1.00 98.38 191 ARG A C 1
ATOM 1446 O O . ARG A 1 191 ? 6.307 -3.787 14.699 1.00 98.38 191 ARG A O 1
ATOM 1453 N N . ARG A 1 192 ? 4.400 -4.963 14.661 1.00 97.88 192 ARG A N 1
ATOM 1454 C CA . ARG A 1 192 ? 4.751 -5.704 13.438 1.00 97.88 192 ARG A CA 1
ATOM 1455 C C . ARG A 1 192 ? 4.641 -4.845 12.186 1.00 97.88 192 ARG A C 1
ATOM 1457 O O . ARG A 1 192 ? 5.513 -4.924 11.330 1.00 97.88 192 ARG A O 1
ATOM 1464 N N . VAL A 1 193 ? 3.596 -4.026 12.092 1.00 97.88 193 VAL A N 1
ATOM 1465 C CA . VAL A 1 193 ? 3.429 -3.080 10.981 1.00 97.88 193 VAL A CA 1
ATOM 1466 C C . VAL A 1 193 ? 4.531 -2.015 11.012 1.00 97.88 193 VAL A C 1
ATOM 1468 O O . VAL A 1 193 ? 5.071 -1.688 9.966 1.00 97.88 193 VAL A O 1
ATOM 1471 N N . ASP A 1 194 ? 4.936 -1.546 12.193 1.00 98.12 194 ASP A N 1
ATOM 1472 C CA . ASP A 1 194 ? 6.063 -0.620 12.371 1.00 98.12 194 ASP A CA 1
ATOM 1473 C C . ASP A 1 194 ? 7.397 -1.228 11.904 1.00 98.12 194 ASP A C 1
ATOM 1475 O O . ASP A 1 194 ? 8.158 -0.587 11.184 1.00 98.12 194 ASP A O 1
ATOM 1479 N N . ALA A 1 195 ? 7.648 -2.508 12.209 1.00 98.06 195 ALA A N 1
ATOM 1480 C CA . ALA A 1 195 ? 8.817 -3.217 11.685 1.00 98.06 195 ALA A CA 1
ATOM 1481 C C . ALA A 1 195 ? 8.807 -3.299 10.147 1.00 98.06 195 ALA A C 1
ATOM 1483 O O . ALA A 1 195 ? 9.838 -3.075 9.515 1.00 98.06 195 ALA A O 1
ATOM 1484 N N . ALA A 1 196 ? 7.649 -3.575 9.538 1.00 97.88 196 ALA A N 1
ATOM 1485 C CA . ALA A 1 196 ? 7.505 -3.549 8.083 1.00 97.88 196 ALA A CA 1
ATOM 1486 C C . ALA A 1 196 ? 7.719 -2.138 7.508 1.00 97.88 196 ALA A C 1
ATOM 1488 O O . ALA A 1 196 ? 8.419 -1.974 6.513 1.00 97.88 196 ALA A O 1
ATOM 1489 N N . GLU A 1 197 ? 7.183 -1.099 8.149 1.00 98.12 197 GLU A N 1
ATOM 1490 C CA . GLU A 1 197 ? 7.409 0.289 7.737 1.00 98.12 197 GLU A CA 1
ATOM 1491 C C . GLU A 1 197 ? 8.900 0.641 7.754 1.00 98.12 197 GLU A C 1
ATOM 1493 O O . GLU A 1 197 ? 9.398 1.228 6.795 1.00 98.12 197 GLU A O 1
ATOM 1498 N N . GLY A 1 198 ? 9.627 0.214 8.791 1.00 97.94 198 GLY A N 1
ATOM 1499 C CA . GLY A 1 198 ? 11.075 0.380 8.892 1.00 97.94 198 GLY A CA 1
ATOM 1500 C C . GLY A 1 198 ? 11.851 -0.309 7.765 1.00 97.94 198 GLY A C 1
ATOM 1501 O O . GLY A 1 198 ? 12.783 0.286 7.227 1.00 97.94 198 GLY A O 1
ATOM 1502 N N . LEU A 1 199 ? 11.451 -1.521 7.359 1.00 97.69 199 LEU A N 1
ATOM 1503 C CA . LEU A 1 199 ? 12.054 -2.227 6.218 1.00 97.69 199 LEU A CA 1
ATOM 1504 C C . LEU A 1 199 ? 11.840 -1.461 4.905 1.00 97.69 199 LEU A C 1
ATOM 1506 O O . LEU A 1 199 ? 12.793 -1.208 4.169 1.00 97.69 199 LEU A O 1
ATOM 1510 N N . ALA A 1 200 ? 10.602 -1.035 4.635 1.00 97.31 200 ALA A N 1
ATOM 1511 C CA . ALA A 1 200 ? 10.281 -0.285 3.422 1.00 97.31 200 ALA A CA 1
ATOM 1512 C C . ALA A 1 200 ? 10.975 1.090 3.393 1.00 97.31 200 ALA A C 1
ATOM 1514 O O . ALA A 1 200 ? 11.498 1.505 2.357 1.00 97.31 200 ALA A O 1
ATOM 1515 N N . ALA A 1 201 ? 11.023 1.787 4.532 1.00 96.69 201 ALA A N 1
ATOM 1516 C CA . ALA A 1 201 ? 11.726 3.059 4.669 1.00 96.69 201 ALA A CA 1
ATOM 1517 C C . ALA A 1 201 ? 13.240 2.895 4.480 1.00 96.69 201 ALA A C 1
ATOM 1519 O O . ALA A 1 201 ? 13.851 3.703 3.786 1.00 96.69 201 ALA A O 1
ATOM 1520 N N . GLY A 1 202 ? 13.829 1.831 5.035 1.00 96.38 202 GLY A N 1
ATOM 1521 C CA . GLY A 1 202 ? 15.245 1.510 4.870 1.00 96.38 202 GLY A CA 1
ATOM 1522 C C . GLY A 1 202 ? 15.631 1.264 3.413 1.00 96.38 202 GLY A C 1
ATOM 1523 O O . GLY A 1 202 ? 16.650 1.780 2.965 1.00 96.38 202 GLY A O 1
ATOM 1524 N N . TYR A 1 203 ? 14.793 0.561 2.641 1.00 94.44 203 TYR A N 1
ATOM 1525 C CA . TYR A 1 203 ? 15.019 0.401 1.201 1.00 94.44 203 TYR A CA 1
ATOM 1526 C C . TYR A 1 203 ? 15.001 1.745 0.460 1.00 94.44 203 TYR A C 1
ATOM 1528 O O . TYR A 1 203 ? 15.808 1.979 -0.439 1.00 94.44 203 TYR A O 1
ATOM 1536 N N . LEU A 1 204 ? 14.051 2.618 0.804 1.00 95.19 204 LEU A N 1
ATOM 1537 C CA . LEU A 1 204 ? 13.844 3.895 0.118 1.00 95.19 204 LEU A CA 1
ATOM 1538 C C . LEU A 1 204 ? 14.854 4.973 0.515 1.00 95.19 204 LEU A C 1
ATOM 1540 O O . LEU A 1 204 ? 14.944 5.985 -0.192 1.00 95.19 204 LEU A O 1
ATOM 1544 N N . ASP A 1 205 ? 15.604 4.768 1.599 1.00 94.38 205 ASP A N 1
ATOM 1545 C CA . ASP A 1 205 ? 16.658 5.681 2.017 1.00 94.38 205 ASP A CA 1
ATOM 1546 C C . ASP A 1 205 ? 17.655 5.895 0.871 1.00 94.38 205 ASP A C 1
ATOM 1548 O O . ASP A 1 205 ? 18.069 4.961 0.183 1.00 94.38 205 ASP A O 1
ATOM 1552 N N . LEU A 1 206 ? 17.976 7.160 0.598 1.00 88.38 206 LEU A N 1
ATOM 1553 C CA . LEU A 1 206 ? 18.807 7.616 -0.529 1.00 88.38 206 LEU A CA 1
ATOM 1554 C C . LEU A 1 206 ? 18.288 7.295 -1.953 1.00 88.38 206 LEU A C 1
ATOM 1556 O O . LEU A 1 206 ? 18.808 7.859 -2.917 1.00 88.38 206 LEU A O 1
ATOM 1560 N N . ARG A 1 207 ? 17.259 6.452 -2.124 1.00 90.88 207 ARG A N 1
ATOM 1561 C CA . ARG A 1 207 ? 16.637 6.137 -3.429 1.00 90.88 207 ARG A CA 1
ATOM 1562 C C . ARG A 1 207 ? 15.482 7.070 -3.762 1.00 90.88 207 ARG A C 1
ATOM 1564 O O . ARG A 1 207 ? 15.293 7.467 -4.915 1.00 90.88 207 ARG A O 1
ATOM 1571 N N . TRP A 1 208 ? 14.679 7.423 -2.766 1.00 88.19 208 TRP A N 1
ATOM 1572 C CA . TRP A 1 208 ? 13.506 8.263 -2.967 1.00 88.19 208 TRP A CA 1
ATOM 1573 C C . TRP A 1 208 ? 13.846 9.762 -2.891 1.00 88.19 208 TRP A C 1
ATOM 1575 O O . TRP A 1 208 ? 14.567 10.178 -1.986 1.00 88.19 208 TRP A O 1
ATOM 1585 N N . PRO A 1 209 ? 13.306 10.624 -3.779 1.00 89.69 209 PRO A N 1
ATOM 1586 C CA . PRO A 1 209 ? 12.512 10.330 -4.980 1.00 89.69 209 PRO A CA 1
ATOM 1587 C C . PRO A 1 209 ? 13.362 10.185 -6.256 1.00 89.69 209 PRO A C 1
ATOM 1589 O O . PRO A 1 209 ? 12.805 10.074 -7.346 1.00 89.69 209 PRO A O 1
ATOM 1592 N N . ALA A 1 210 ? 14.692 10.273 -6.160 1.00 87.56 210 ALA A N 1
ATOM 1593 C CA . ALA A 1 210 ? 15.577 10.379 -7.320 1.00 87.56 210 ALA A CA 1
ATOM 1594 C C . ALA A 1 210 ? 15.493 9.151 -8.244 1.00 87.56 210 ALA A C 1
ATOM 1596 O O . ALA A 1 210 ? 15.234 9.309 -9.435 1.00 87.56 210 ALA A O 1
ATOM 1597 N N . THR A 1 211 ? 15.613 7.942 -7.693 1.00 88.56 211 THR A N 1
ATOM 1598 C CA . THR A 1 211 ? 15.549 6.680 -8.445 1.00 88.56 211 THR A CA 1
ATOM 1599 C C . THR A 1 211 ? 14.177 6.462 -9.080 1.00 88.56 211 THR A C 1
ATOM 1601 O O . THR A 1 211 ? 14.089 6.019 -10.220 1.00 88.56 211 THR A O 1
ATOM 1604 N N . ALA A 1 212 ? 13.097 6.871 -8.408 1.00 86.88 212 ALA A N 1
ATOM 1605 C CA . ALA A 1 212 ? 11.732 6.781 -8.939 1.00 86.88 212 ALA A CA 1
ATOM 1606 C C . ALA A 1 212 ? 11.507 7.625 -10.212 1.00 86.88 212 ALA A C 1
ATOM 1608 O O . ALA A 1 212 ? 10.570 7.367 -10.969 1.00 86.88 212 ALA A O 1
ATOM 1609 N N . ARG A 1 213 ? 12.353 8.638 -10.458 1.00 85.19 213 ARG A N 1
ATOM 1610 C CA . ARG A 1 213 ? 12.327 9.475 -11.672 1.00 85.19 213 ARG A CA 1
ATOM 1611 C C . ARG A 1 213 ? 13.266 8.981 -12.775 1.00 85.19 213 ARG A C 1
ATOM 1613 O O . ARG A 1 213 ? 13.356 9.636 -13.806 1.00 85.19 213 ARG A O 1
ATOM 1620 N N . GLY A 1 214 ? 13.954 7.860 -12.564 1.00 78.06 214 GLY A N 1
ATOM 1621 C CA . GLY A 1 214 ? 14.854 7.259 -13.549 1.00 78.06 214 GLY A CA 1
ATOM 1622 C C . GLY A 1 214 ? 14.147 6.597 -14.735 1.00 78.06 214 GLY A C 1
ATOM 1623 O O . GLY A 1 214 ? 14.831 6.191 -15.669 1.00 78.06 214 GLY A O 1
ATOM 1624 N N . GLU A 1 215 ? 12.812 6.492 -14.705 1.00 78.56 215 GLU A N 1
ATOM 1625 C CA . GLU A 1 215 ? 12.016 5.918 -15.794 1.00 78.56 215 GLU A CA 1
ATOM 1626 C C . GLU A 1 215 ? 12.144 6.747 -17.081 1.00 78.56 215 GLU A C 1
ATOM 1628 O O . GLU A 1 215 ? 11.945 7.968 -17.092 1.00 78.56 215 GLU A O 1
ATOM 1633 N N . ARG A 1 216 ? 12.415 6.064 -18.191 1.00 75.56 216 ARG A N 1
ATOM 1634 C CA . ARG A 1 216 ? 12.364 6.607 -19.538 1.00 75.56 216 ARG A CA 1
ATOM 1635 C C . ARG A 1 216 ? 10.913 6.906 -19.905 1.00 75.56 216 ARG A C 1
ATOM 1637 O O . ARG A 1 216 ? 10.099 6.011 -20.110 1.00 75.56 216 ARG A O 1
ATOM 1644 N N . LEU A 1 217 ? 10.608 8.191 -20.045 1.00 72.38 217 LEU A N 1
ATOM 1645 C CA . LEU A 1 217 ? 9.292 8.650 -20.474 1.00 72.38 217 LEU A CA 1
ATOM 1646 C C . LEU A 1 217 ? 9.186 8.627 -22.001 1.00 72.38 217 LEU A C 1
ATOM 1648 O O . LEU A 1 217 ? 9.980 9.263 -22.699 1.00 72.38 217 LEU A O 1
ATOM 1652 N N . ASP A 1 218 ? 8.174 7.930 -22.513 1.00 67.94 218 ASP A N 1
ATOM 1653 C CA . ASP A 1 218 ? 7.785 8.038 -23.916 1.00 67.94 218 ASP A CA 1
ATOM 1654 C C . ASP A 1 218 ? 7.074 9.380 -24.181 1.00 67.94 218 ASP A C 1
ATOM 1656 O O . ASP A 1 218 ? 6.413 9.925 -23.287 1.00 67.94 218 ASP A O 1
ATOM 1660 N N . PRO A 1 219 ? 7.161 9.929 -25.408 1.00 70.69 219 PRO A N 1
ATOM 1661 C CA . PRO A 1 219 ? 6.418 11.125 -25.784 1.00 70.69 219 PRO A CA 1
ATOM 1662 C C . PRO A 1 219 ? 4.914 10.943 -25.549 1.00 70.69 219 PRO A C 1
ATOM 1664 O O . PRO A 1 219 ? 4.301 9.980 -26.014 1.00 70.69 219 PRO A O 1
ATOM 1667 N N . VAL A 1 220 ? 4.303 11.885 -24.832 1.00 70.50 220 VAL A N 1
ATOM 1668 C CA . VAL A 1 220 ? 2.875 11.829 -24.506 1.00 70.50 220 VAL A CA 1
ATOM 1669 C C . VAL A 1 220 ? 2.052 12.123 -25.760 1.00 70.50 220 VAL A C 1
ATOM 1671 O O . VAL A 1 220 ? 2.264 13.135 -26.427 1.00 70.50 220 VAL A O 1
ATOM 1674 N N . HIS A 1 221 ? 1.080 11.260 -26.075 1.00 74.12 221 HIS A N 1
ATOM 1675 C CA . HIS A 1 221 ? 0.130 11.533 -27.154 1.00 74.12 221 HIS A CA 1
ATOM 1676 C C . HIS A 1 221 ? -0.657 12.828 -26.878 1.00 74.12 221 HIS A C 1
ATOM 1678 O O . HIS A 1 221 ? -1.163 12.999 -25.766 1.00 74.12 221 HIS A O 1
ATOM 1684 N N . PRO A 1 222 ? -0.839 13.710 -27.877 1.00 70.06 222 PRO A N 1
ATOM 1685 C CA . PRO A 1 222 ? -1.407 15.045 -27.669 1.00 70.06 222 PRO A CA 1
ATOM 1686 C C . PRO A 1 222 ? -2.839 15.027 -2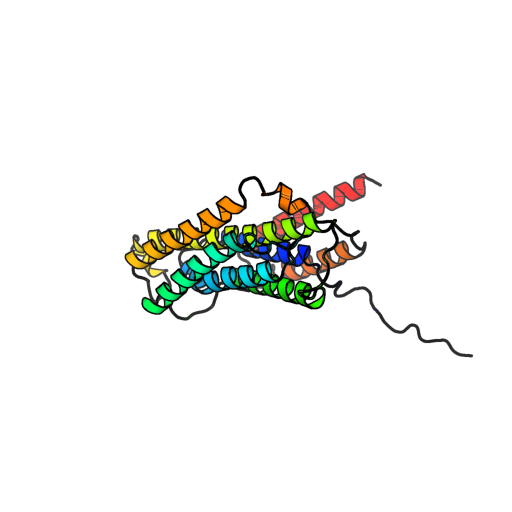7.110 1.00 70.06 222 PRO A C 1
ATOM 1688 O O . PRO A 1 222 ? -3.189 15.864 -26.286 1.00 70.06 222 PRO A O 1
ATOM 1691 N N . THR A 1 223 ? -3.648 14.026 -27.464 1.00 76.94 223 THR A N 1
ATOM 1692 C CA . THR A 1 223 ? -5.039 13.891 -26.990 1.00 76.94 223 THR A CA 1
ATOM 1693 C C . THR A 1 223 ? -5.159 13.303 -25.581 1.00 76.94 223 THR A C 1
ATOM 1695 O O . THR A 1 223 ? -6.253 13.241 -25.017 1.00 76.94 223 THR A O 1
ATOM 1698 N N . ARG A 1 224 ? -4.049 12.854 -24.979 1.00 75.31 224 ARG A N 1
ATOM 1699 C CA . ARG A 1 224 ? -4.068 12.175 -23.677 1.00 75.31 224 ARG A CA 1
ATOM 1700 C C . ARG A 1 224 ? -4.501 13.109 -22.551 1.00 75.31 224 ARG A C 1
ATOM 1702 O O . ARG A 1 224 ? -5.239 12.684 -21.665 1.00 75.31 224 ARG A O 1
ATOM 1709 N N . LEU A 1 225 ? -4.070 14.368 -22.604 1.00 78.06 225 LEU A N 1
ATOM 1710 C CA . LEU A 1 225 ? -4.445 15.377 -21.616 1.00 78.06 225 LEU A CA 1
ATOM 1711 C C . LEU A 1 225 ? -5.941 15.700 -21.695 1.00 78.06 225 LEU A C 1
ATOM 1713 O O . LEU A 1 225 ? -6.619 15.693 -20.673 1.00 78.06 225 LEU A O 1
ATOM 1717 N N . GLU A 1 226 ? -6.470 15.912 -22.899 1.00 77.44 226 GLU A N 1
ATOM 1718 C CA . GLU A 1 226 ? -7.895 16.193 -23.116 1.00 77.44 226 GLU A CA 1
ATOM 1719 C C . GLU A 1 226 ? -8.777 15.045 -22.606 1.00 77.44 226 GLU A C 1
ATOM 1721 O O . GLU A 1 226 ? -9.725 15.267 -21.849 1.00 77.44 226 GLU A O 1
ATOM 1726 N N . ALA A 1 227 ? -8.417 13.801 -22.937 1.00 79.12 227 ALA A N 1
ATOM 1727 C CA . ALA A 1 227 ? -9.124 12.616 -22.458 1.00 79.12 227 ALA A CA 1
ATOM 1728 C C . ALA A 1 227 ? -9.044 12.461 -20.927 1.00 79.12 227 ALA A C 1
ATOM 1730 O O . ALA A 1 227 ? -10.035 12.096 -20.282 1.00 79.12 227 ALA A O 1
ATOM 1731 N N . ALA A 1 228 ? -7.886 12.759 -20.326 1.00 78.38 228 ALA A N 1
ATOM 1732 C CA . ALA A 1 228 ? -7.707 12.730 -18.877 1.00 78.38 228 ALA A CA 1
ATOM 1733 C C . ALA A 1 228 ? -8.561 13.798 -18.176 1.00 78.38 228 ALA A C 1
ATOM 1735 O O . ALA A 1 228 ? -9.211 13.489 -17.178 1.00 78.38 228 ALA A O 1
ATOM 1736 N N . ILE A 1 229 ? -8.632 15.016 -18.726 1.00 81.44 229 ILE A N 1
ATOM 1737 C CA . ILE A 1 229 ? -9.481 16.098 -18.207 1.00 81.44 229 ILE A CA 1
ATOM 1738 C C . ILE A 1 229 ? -10.958 15.705 -18.289 1.00 81.44 229 ILE A C 1
ATOM 1740 O O . ILE A 1 229 ? -11.666 15.826 -17.292 1.00 81.44 229 ILE A O 1
ATOM 1744 N N . ALA A 1 230 ? -11.424 15.177 -19.423 1.00 81.06 230 ALA A N 1
ATOM 1745 C CA . ALA A 1 230 ? -12.815 14.743 -19.577 1.00 81.06 230 ALA A CA 1
ATOM 1746 C C . ALA A 1 230 ? -13.186 13.613 -18.594 1.00 81.06 230 ALA A C 1
ATOM 1748 O O . ALA A 1 230 ? -14.262 13.613 -17.984 1.00 81.06 230 ALA A O 1
ATOM 1749 N N . THR A 1 231 ? -12.264 12.668 -18.387 1.00 82.75 231 THR A N 1
ATOM 1750 C CA . THR A 1 231 ? -12.431 11.585 -17.409 1.00 82.75 231 THR A CA 1
ATOM 1751 C C . THR A 1 231 ? -12.478 12.135 -15.987 1.00 82.75 231 THR A C 1
ATOM 1753 O O . THR A 1 231 ? -13.371 11.773 -15.218 1.00 82.75 231 THR A O 1
ATOM 1756 N N . TRP A 1 232 ? -11.561 13.043 -15.641 1.00 85.94 232 TRP A N 1
ATOM 1757 C CA . TRP A 1 232 ? -11.536 13.697 -14.336 1.00 85.94 232 TRP A CA 1
ATOM 1758 C C . TRP A 1 232 ? -12.820 14.489 -14.077 1.00 85.94 232 TRP A C 1
ATOM 1760 O O . TRP A 1 232 ? -13.423 14.308 -13.025 1.00 85.94 232 TRP A O 1
ATOM 1770 N N . GLN A 1 233 ? -13.299 15.283 -15.039 1.00 84.38 233 GLN A N 1
ATOM 1771 C CA . GLN A 1 233 ? -14.551 16.042 -14.918 1.00 84.38 233 GLN A CA 1
ATOM 1772 C C . GLN A 1 233 ? -15.746 15.122 -14.647 1.00 84.38 233 GLN A C 1
ATOM 1774 O O . GLN A 1 233 ? -16.572 15.407 -13.781 1.00 84.38 233 GLN A O 1
ATOM 1779 N N . THR A 1 234 ? -15.810 13.983 -15.340 1.00 85.12 234 THR A N 1
ATOM 1780 C CA . THR A 1 234 ? -16.864 12.982 -15.132 1.00 85.12 234 THR A CA 1
ATOM 1781 C C . THR A 1 234 ? -16.793 12.373 -13.729 1.00 85.12 234 THR A C 1
ATOM 1783 O O . THR A 1 234 ? -17.816 12.244 -13.057 1.00 85.12 234 THR A O 1
ATOM 1786 N N . GLN A 1 235 ? -15.594 12.006 -13.268 1.00 79.31 235 GLN A N 1
ATOM 1787 C CA . GLN A 1 235 ? -15.381 11.440 -11.932 1.00 79.31 235 GLN A CA 1
ATOM 1788 C C . GLN A 1 235 ? -15.679 12.464 -10.827 1.00 79.31 235 GLN A C 1
ATOM 1790 O O . GLN A 1 235 ? -16.358 12.131 -9.859 1.00 79.31 235 GLN A O 1
ATOM 1795 N N . ALA A 1 236 ? -15.258 13.719 -11.001 1.00 81.12 236 ALA A N 1
ATOM 1796 C CA . ALA A 1 236 ? -15.548 14.811 -10.078 1.00 81.12 236 ALA A CA 1
ATOM 1797 C C . ALA A 1 236 ? -17.060 15.055 -9.965 1.00 81.12 236 ALA A C 1
ATOM 1799 O O . ALA A 1 236 ? -17.592 15.115 -8.861 1.00 81.12 236 ALA A O 1
ATOM 1800 N N . ALA A 1 237 ? -17.779 15.109 -11.092 1.00 83.06 237 ALA A N 1
ATOM 1801 C CA . ALA A 1 237 ? -19.232 15.265 -11.088 1.00 83.06 237 ALA A CA 1
ATOM 1802 C C . ALA A 1 237 ? -19.943 14.106 -10.367 1.00 83.06 237 ALA A C 1
ATOM 1804 O O . ALA A 1 237 ? -20.882 14.336 -9.603 1.00 83.06 237 ALA A O 1
ATOM 1805 N N . ARG A 1 238 ? -19.483 12.862 -10.561 1.00 81.31 238 ARG A N 1
ATOM 1806 C CA . ARG A 1 238 ? -20.024 11.693 -9.849 1.00 81.31 238 ARG A CA 1
ATOM 1807 C C . ARG A 1 238 ? -19.773 11.778 -8.347 1.00 81.31 238 ARG A C 1
ATOM 1809 O O . ARG A 1 238 ? -20.725 11.667 -7.586 1.00 81.31 238 ARG A O 1
ATOM 1816 N N . ALA A 1 239 ? -18.538 12.055 -7.930 1.00 79.31 239 ALA A N 1
ATOM 1817 C CA . ALA A 1 239 ? -18.186 12.168 -6.515 1.00 79.31 239 ALA A CA 1
ATOM 1818 C C . ALA A 1 239 ? -19.003 13.261 -5.801 1.00 79.31 239 ALA A C 1
ATOM 1820 O O . ALA A 1 239 ? -19.531 13.040 -4.714 1.00 79.31 239 ALA A O 1
ATOM 1821 N N . LEU A 1 240 ? -19.185 14.419 -6.446 1.00 83.31 240 LEU A N 1
ATOM 1822 C CA . LEU A 1 240 ? -19.970 15.530 -5.899 1.00 83.31 240 LEU A CA 1
ATOM 1823 C C . LEU A 1 240 ? -21.473 15.236 -5.797 1.00 83.31 240 LEU A C 1
ATOM 1825 O O . LEU A 1 240 ? -22.163 15.864 -4.997 1.00 83.31 240 LEU A O 1
ATOM 1829 N N . THR A 1 241 ? -21.992 14.300 -6.595 1.00 88.25 241 THR A N 1
ATOM 1830 C CA . THR A 1 241 ? -23.420 13.944 -6.609 1.00 88.25 241 THR A CA 1
ATOM 1831 C C . THR A 1 241 ? -23.747 12.719 -5.753 1.00 88.25 241 THR A C 1
ATOM 1833 O O . THR A 1 241 ? -24.913 12.514 -5.419 1.00 88.25 241 THR A O 1
ATOM 1836 N N . SER A 1 242 ? -22.745 11.944 -5.326 1.00 74.44 242 SER A N 1
ATOM 1837 C CA . SER A 1 242 ? -22.900 10.718 -4.533 1.00 74.44 242 SER A CA 1
ATOM 1838 C C . SER A 1 242 ? -22.533 10.895 -3.052 1.00 74.44 242 SER A C 1
ATOM 1840 O O . SER A 1 242 ? -21.810 10.070 -2.499 1.00 74.44 242 SER A O 1
ATOM 1842 N N . THR A 1 243 ? -23.036 11.941 -2.384 1.00 76.69 243 THR A N 1
ATOM 1843 C CA . THR A 1 243 ? -22.714 12.259 -0.967 1.00 76.69 243 THR A CA 1
ATOM 1844 C C . THR A 1 243 ? -21.203 12.472 -0.741 1.00 76.69 243 THR A C 1
ATOM 1846 O O . THR A 1 243 ? -20.535 11.614 -0.167 1.00 76.69 243 THR A O 1
ATOM 1849 N N . PRO A 1 244 ? -20.639 13.605 -1.200 1.00 79.31 244 PRO A N 1
ATOM 1850 C CA . PRO A 1 244 ? -19.197 13.844 -1.158 1.00 79.31 244 PRO A CA 1
ATOM 1851 C C . PRO A 1 244 ? -18.664 13.981 0.274 1.00 79.31 244 PRO A C 1
ATOM 1853 O O . PRO A 1 244 ? -19.272 14.651 1.114 1.00 79.31 244 PRO A O 1
ATOM 1856 N N . SER A 1 245 ? -17.490 13.407 0.536 1.00 78.12 245 SER A N 1
ATOM 1857 C CA . SER A 1 245 ? -16.725 13.665 1.759 1.00 78.12 245 SER A CA 1
ATOM 1858 C C . SER A 1 245 ? -15.987 15.013 1.695 1.00 78.12 245 SER A C 1
ATOM 1860 O O . SER A 1 245 ? -15.842 15.632 0.637 1.00 78.12 245 SER A O 1
ATOM 1862 N N . VAL A 1 246 ? -15.468 15.486 2.835 1.00 78.50 246 VAL A N 1
ATOM 1863 C CA . VAL A 1 246 ? -14.607 16.688 2.876 1.00 78.50 246 VAL A CA 1
ATOM 1864 C C . VAL A 1 246 ? -13.314 16.467 2.083 1.00 78.50 246 VAL A C 1
ATOM 1866 O O . VAL A 1 246 ? -12.838 17.389 1.414 1.00 78.50 246 VAL A O 1
ATOM 1869 N N . ALA A 1 247 ? -12.774 15.245 2.106 1.00 70.62 247 ALA A N 1
ATOM 1870 C CA . ALA A 1 247 ? -11.615 14.867 1.310 1.00 70.62 247 ALA A CA 1
ATOM 1871 C C . ALA A 1 247 ? -11.919 14.987 -0.193 1.00 70.62 247 ALA A C 1
ATOM 1873 O O . ALA A 1 247 ? -11.149 15.632 -0.910 1.00 70.62 247 ALA A O 1
ATOM 1874 N N . ASP A 1 248 ? -13.077 14.490 -0.643 1.00 72.06 248 ASP A N 1
ATOM 1875 C CA . ASP A 1 248 ? -13.517 14.594 -2.041 1.00 72.06 248 ASP A CA 1
ATOM 1876 C C . ASP A 1 248 ? -13.629 16.054 -2.491 1.00 72.06 248 ASP A C 1
ATOM 1878 O O . ASP A 1 248 ? -13.081 16.431 -3.529 1.00 72.06 248 ASP A O 1
ATOM 1882 N N . LEU A 1 249 ? -14.273 16.905 -1.683 1.00 81.38 249 LEU A N 1
ATOM 1883 C CA . LEU A 1 249 ? -14.402 18.338 -1.969 1.00 81.38 249 LEU A CA 1
ATOM 1884 C C . LEU A 1 249 ? -13.034 19.021 -2.081 1.00 81.38 249 LEU A C 1
ATOM 1886 O O . LEU A 1 249 ? -12.785 19.770 -3.027 1.00 81.38 249 LEU A O 1
ATOM 1890 N N . SER A 1 250 ? -12.130 18.745 -1.137 1.00 77.81 250 SER A N 1
ATOM 1891 C CA . SER A 1 250 ? -10.793 19.345 -1.121 1.00 77.81 250 SER A CA 1
ATOM 1892 C C . SER A 1 250 ? -9.954 18.927 -2.333 1.00 77.81 250 SER A C 1
ATOM 1894 O O . SER A 1 250 ? -9.271 19.760 -2.934 1.00 77.81 250 SER A O 1
ATOM 1896 N N . LEU A 1 251 ? -10.050 17.656 -2.736 1.00 77.25 251 LEU A N 1
ATOM 1897 C CA . LEU A 1 251 ? -9.328 17.109 -3.875 1.00 77.25 251 LEU A CA 1
ATOM 1898 C C . LEU A 1 251 ? -9.842 17.704 -5.186 1.00 77.25 251 LEU A C 1
ATOM 1900 O O . LEU A 1 251 ? -9.034 18.083 -6.038 1.00 77.25 251 LEU A O 1
ATOM 1904 N N . VAL A 1 252 ? -11.164 17.823 -5.344 1.00 81.25 252 VAL A N 1
ATOM 1905 C CA . VAL A 1 252 ? -11.766 18.425 -6.539 1.00 81.25 252 VAL A CA 1
ATOM 1906 C C . VAL A 1 252 ? -11.330 19.881 -6.673 1.00 81.25 252 VAL A C 1
ATOM 1908 O O . VAL A 1 252 ? -10.762 20.235 -7.704 1.00 81.25 252 VAL A O 1
ATOM 1911 N N . VAL A 1 253 ? -11.497 20.695 -5.625 1.00 81.12 253 VAL A N 1
ATOM 1912 C CA . VAL A 1 253 ? -11.125 22.122 -5.648 1.00 81.12 253 VAL A CA 1
ATOM 1913 C C . VAL A 1 253 ? -9.641 22.302 -5.956 1.00 81.12 253 VAL A C 1
ATOM 1915 O O . VAL A 1 253 ? -9.284 23.102 -6.819 1.00 81.12 253 VAL A O 1
ATOM 1918 N N . ARG A 1 254 ? -8.766 21.532 -5.300 1.00 75.94 254 ARG A N 1
ATOM 1919 C CA . ARG A 1 254 ? -7.320 21.620 -5.528 1.00 75.94 254 ARG A CA 1
ATOM 1920 C C . ARG A 1 254 ? -6.942 21.264 -6.963 1.00 75.94 254 ARG A C 1
ATOM 1922 O O . ARG A 1 254 ? -6.218 22.018 -7.600 1.00 75.94 254 ARG A O 1
ATOM 1929 N N . THR A 1 255 ? -7.488 20.173 -7.498 1.00 78.06 255 THR A N 1
ATOM 1930 C CA . THR A 1 255 ? -7.207 19.759 -8.883 1.00 78.06 255 THR A CA 1
ATOM 1931 C C . THR A 1 255 ? -7.695 20.802 -9.894 1.00 78.06 255 THR A C 1
ATOM 1933 O O . THR A 1 255 ? -7.049 21.047 -10.909 1.00 78.06 255 THR A O 1
ATOM 1936 N N . GLN A 1 256 ? -8.818 21.457 -9.603 1.00 79.00 256 GLN A N 1
ATOM 1937 C CA . GLN A 1 256 ? -9.405 22.494 -10.449 1.00 79.00 256 GLN A CA 1
ATOM 1938 C C . GLN A 1 256 ? -8.576 23.793 -10.440 1.00 79.00 256 GLN A C 1
ATOM 1940 O O . GLN A 1 256 ? -8.450 24.456 -11.473 1.00 79.00 256 GLN A O 1
ATOM 1945 N N . LEU A 1 257 ? -7.957 24.123 -9.302 1.00 73.69 257 LEU A N 1
ATOM 1946 C CA . LEU A 1 257 ? -6.999 25.226 -9.174 1.00 73.69 257 LEU A CA 1
ATOM 1947 C C . LEU A 1 257 ? -5.676 24.914 -9.891 1.00 73.69 257 LEU A C 1
ATOM 1949 O O . LEU A 1 257 ? -5.206 25.728 -10.683 1.00 73.69 257 LEU A O 1
ATOM 1953 N N . ASP A 1 258 ? -5.118 23.717 -9.699 1.00 68.62 258 ASP A N 1
ATOM 1954 C CA . ASP A 1 258 ? -3.876 23.301 -10.366 1.00 68.62 258 ASP A CA 1
ATOM 1955 C C . ASP A 1 258 ? -4.060 23.229 -11.898 1.00 68.62 258 ASP A C 1
ATOM 1957 O O . ASP A 1 258 ? -3.199 23.663 -12.669 1.00 68.62 258 ASP A O 1
ATOM 1961 N N . GLY A 1 259 ? -5.225 22.754 -12.354 1.00 62.06 259 GLY A N 1
ATOM 1962 C CA . GLY A 1 259 ? -5.591 22.709 -13.771 1.00 62.06 259 GLY A CA 1
ATOM 1963 C C . GLY A 1 259 ? -5.751 24.092 -14.407 1.00 62.06 259 GLY A C 1
ATOM 1964 O O . GLY A 1 259 ? -5.331 24.294 -15.547 1.00 62.06 259 GLY A O 1
ATOM 1965 N N . SER A 1 260 ? -6.305 25.067 -13.680 1.00 63.47 260 SER A N 1
ATOM 1966 C CA . SER A 1 260 ? -6.418 26.436 -14.198 1.00 63.47 260 SER A CA 1
ATOM 1967 C C . SER A 1 260 ? -5.054 27.131 -14.287 1.00 63.47 260 SER A C 1
ATOM 1969 O O . SER A 1 260 ? -4.790 27.795 -15.288 1.00 63.47 260 SER A O 1
ATOM 1971 N N . VAL A 1 261 ? -4.132 26.895 -13.347 1.00 59.06 261 VAL A N 1
ATOM 1972 C CA . VAL A 1 261 ? -2.742 27.396 -13.424 1.00 59.06 261 VAL A CA 1
ATOM 1973 C C . VAL A 1 261 ? -1.991 26.848 -14.647 1.00 59.06 261 VAL A C 1
ATOM 1975 O O . VAL A 1 261 ? -1.309 27.606 -15.339 1.00 59.06 261 VAL A O 1
ATOM 1978 N N . LEU A 1 262 ? -2.148 25.559 -14.966 1.00 53.50 262 LEU A N 1
ATOM 1979 C CA . LEU A 1 262 ? -1.541 24.950 -16.158 1.00 53.50 262 LEU A CA 1
ATOM 1980 C C . LEU A 1 262 ? -2.093 25.542 -17.463 1.00 53.50 262 LEU A C 1
ATOM 1982 O O . LEU A 1 262 ? -1.322 25.807 -18.386 1.00 53.50 262 LEU A O 1
ATOM 1986 N N . ALA A 1 263 ? -3.399 25.813 -17.529 1.00 56.44 263 ALA A N 1
ATOM 1987 C CA . ALA A 1 263 ? -4.011 26.463 -18.688 1.00 56.44 263 ALA A CA 1
ATOM 1988 C C . ALA A 1 263 ? -3.456 27.883 -18.920 1.00 56.44 263 ALA A C 1
ATOM 1990 O O . ALA A 1 263 ? -3.196 28.259 -20.062 1.00 56.44 263 ALA A O 1
ATOM 1991 N N . PHE A 1 264 ? -3.195 28.646 -17.851 1.00 47.09 264 PHE A N 1
ATOM 1992 C CA . PHE A 1 264 ? -2.560 29.966 -17.950 1.00 47.09 264 PHE A CA 1
ATOM 1993 C C . PHE A 1 264 ? -1.093 29.899 -18.410 1.00 47.09 264 PHE A C 1
ATOM 1995 O O . PHE A 1 264 ? -0.669 30.742 -19.198 1.00 47.09 264 PHE A O 1
ATOM 2002 N N . ALA A 1 265 ? -0.319 28.897 -17.980 1.00 44.25 265 ALA A N 1
ATOM 2003 C CA . ALA A 1 265 ? 1.081 28.733 -18.392 1.00 44.25 265 ALA A CA 1
ATOM 2004 C C . ALA A 1 265 ? 1.232 28.337 -19.876 1.00 44.25 265 ALA A C 1
ATOM 2006 O O . ALA A 1 265 ? 2.147 28.803 -20.558 1.00 44.25 265 ALA A O 1
ATOM 2007 N N . VAL A 1 266 ? 0.314 27.514 -20.393 1.00 51.72 266 VAL A N 1
ATOM 2008 C CA . VAL A 1 266 ? 0.281 27.124 -21.813 1.00 51.72 266 VAL A CA 1
ATOM 2009 C C . VAL A 1 266 ? -0.225 28.272 -22.694 1.00 51.72 266 VAL A C 1
ATOM 2011 O O . VAL A 1 266 ? 0.308 28.489 -23.775 1.00 51.72 266 V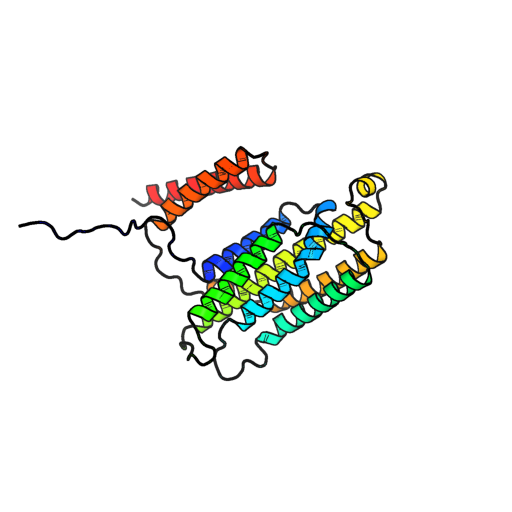AL A O 1
ATOM 2014 N N . ALA A 1 267 ? -1.196 29.062 -22.224 1.00 48.56 267 ALA A N 1
ATOM 2015 C CA . ALA A 1 267 ? -1.688 30.229 -22.962 1.00 48.56 267 ALA A CA 1
ATOM 2016 C C . ALA A 1 267 ? -0.703 31.415 -22.962 1.00 48.56 267 ALA A C 1
ATOM 2018 O O . ALA A 1 267 ? -0.723 32.216 -23.887 1.00 48.56 267 ALA A O 1
ATOM 2019 N N . GLY A 1 268 ? 0.158 31.534 -21.945 1.00 37.66 268 GLY A N 1
ATOM 2020 C CA . GLY A 1 268 ? 1.181 32.584 -21.853 1.00 37.66 268 GLY A CA 1
ATOM 2021 C C . GLY A 1 268 ? 2.499 32.281 -22.579 1.00 37.66 268 GLY A C 1
ATOM 2022 O O . GLY A 1 268 ? 3.412 33.100 -22.518 1.00 37.66 268 GLY A O 1
ATOM 2023 N N . SER A 1 269 ? 2.627 31.113 -23.217 1.00 40.03 269 SER A N 1
ATOM 2024 C CA . SER A 1 269 ? 3.818 30.691 -23.976 1.00 40.03 269 SER A CA 1
ATOM 2025 C C . SER A 1 269 ? 3.591 30.606 -25.496 1.00 40.03 269 SER A C 1
ATOM 2027 O O . SER A 1 269 ? 4.492 30.171 -26.216 1.00 40.03 269 SER A O 1
ATOM 2029 N N . ALA A 1 270 ? 2.420 31.049 -25.972 1.00 40.72 270 ALA A N 1
ATOM 2030 C CA . ALA A 1 270 ? 2.068 31.244 -27.382 1.00 40.72 270 ALA A CA 1
ATOM 2031 C C . ALA A 1 270 ? 2.118 32.733 -27.758 1.00 40.72 270 ALA A C 1
ATOM 2033 O O . ALA A 1 270 ? 2.494 33.024 -28.915 1.00 40.72 270 ALA A O 1
#

Foldseek 3Di:
DDDPDPDDDDPFDDPDDDLLRLLVQLLVLLLVLVLDQALQQLQQLLVLLLLLLVLLLLLLVLQADADPPPPPSSVLSVVLNVLSVVSVVLCVVQCPPHDDHHDVSSVSSSVSSNVSSVVSVVVDDRPDHDDPLCPLVSLLSNLSSLSSSLSSLVSSLSNLVNNLVLCVDPVSVVVHDPPRGDSVSSVVSSVSSVVSNVSSVVVCVVCPPVSNPSDDDDDDDPCPVVSVVVVLVVVLVVCVVPPHDPSSVVVNVVVVVVVVVVVVVVVVVD

Sequence (270 aa):
MADPDISTRQPGAGAARTVGELLREADLAARRMLADVDPATAPARVRSWAEVVETAAETWRAIPALGPHRVGVDADIDALHDVATGVHRLIVARGWPGAGAPDPHAEQVVANLSAVGDLVRSRHRHDDVVRPDAGGDLEAARTWIMHSVLAATHAVRRSLEQYELAMTSTRERTRLPAPTGERVHVRELIRRVDAAEGLAAGYLDLRWPATARGERLDPVHPTRLEAAIATWQTQAARALTSTPSVADLSLVVRTQLDGSVLAFAVAGSA